Protein AF-A0A7C7UCR4-F1 (afdb_monomer_lite)

Sequence (249 aa):
MLVVMAKTQRKGLGTVIATVIFIFIMLFTVSNLYMWYFNRLDEYNQALEQMLQFEEERANERVRIVSAYPDTDGTLILNLANYGSTTAHLVHLWVNNEKYPMDIYLEPGSSLEYDTGVGLEIGEEYEIKVVSERGSIDSFHLALTIDARLNLIAPGAVYFGQEFTVLLLVTNVEDYSYPYNVEPTLTWTGVSPTLVEGPIPPSVSLLPPQSTAAFRWKLEAPSTTGTINFTGSFKVAGQESDITDPAST

pLDDT: mean 89.4, std 10.44, range [38.12, 97.5]

Secondary structure (DSSP, 8-state):
-----------SHHHHHHHHHHHHHHHHHHHHHHHHHHHHHHHHHHHHHHHHHHHHHHHH--EEEEEEEE-TTSEEEEEEEE-SSS-EEEEEEEETTEEEEEEEEE-TT-EEEEEEEEE--TT-EEEEEEEETT--EEEEEEE---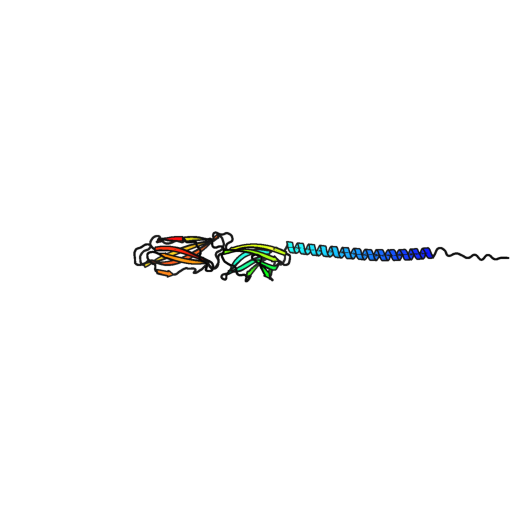-EEEEEE--S---TT-EEEEEEEEEE--SSB--EEEEEEEEEEES-PEEEEEEESS-EEE--TT-EEEEEEEEE--SS---EEEEEEEEETTEEPS--EEEE-

Structure (mmCIF, N/CA/C/O backbone):
data_AF-A0A7C7UCR4-F1
#
_entry.id   AF-A0A7C7UCR4-F1
#
loop_
_atom_site.group_PDB
_atom_site.id
_atom_site.type_symbol
_atom_site.label_atom_id
_atom_site.label_alt_id
_atom_site.label_comp_id
_atom_site.label_asym_id
_atom_site.label_entity_id
_atom_site.label_seq_id
_atom_site.pdbx_PDB_ins_code
_atom_site.Cartn_x
_atom_site.Cartn_y
_atom_site.Cartn_z
_atom_site.occupancy
_atom_site.B_iso_or_equiv
_atom_site.auth_seq_id
_atom_site.auth_comp_id
_atom_site.auth_asym_id
_atom_site.auth_atom_id
_atom_site.pdbx_PDB_model_num
ATOM 1 N N . MET A 1 1 ? 69.146 6.562 -107.260 1.00 40.97 1 MET A N 1
ATOM 2 C CA . MET A 1 1 ? 69.012 5.430 -106.319 1.00 40.97 1 MET A CA 1
ATOM 3 C C . MET A 1 1 ? 68.720 6.016 -104.946 1.00 40.97 1 MET A C 1
ATOM 5 O O . MET A 1 1 ? 69.607 6.623 -104.368 1.00 40.97 1 MET A O 1
ATOM 9 N N . LEU A 1 2 ? 67.473 5.950 -104.479 1.00 38.12 2 LEU A N 1
ATOM 10 C CA . LEU A 1 2 ? 67.081 6.437 -103.154 1.00 38.12 2 LEU A CA 1
ATOM 11 C C . LEU A 1 2 ? 66.116 5.401 -102.573 1.00 38.12 2 LEU A C 1
ATOM 13 O O . LEU A 1 2 ? 65.016 5.209 -103.083 1.00 38.12 2 LEU A O 1
ATOM 17 N N . VAL A 1 3 ? 66.607 4.646 -101.593 1.00 48.12 3 VAL A N 1
ATOM 18 C CA . VAL A 1 3 ? 65.872 3.573 -100.922 1.00 48.12 3 VAL A CA 1
ATOM 19 C C . VAL A 1 3 ? 64.897 4.216 -99.940 1.00 48.12 3 VAL A C 1
ATOM 21 O O . VAL A 1 3 ? 65.311 4.861 -98.980 1.00 48.12 3 VAL A O 1
ATOM 24 N N . VAL A 1 4 ? 63.597 4.051 -100.185 1.00 48.88 4 VAL A N 1
ATOM 25 C CA . VAL A 1 4 ? 62.543 4.415 -99.234 1.00 48.88 4 VAL A CA 1
ATOM 26 C C . VAL A 1 4 ? 62.440 3.297 -98.200 1.00 48.88 4 VAL A C 1
ATOM 28 O O . VAL A 1 4 ? 62.007 2.188 -98.500 1.00 48.88 4 VAL A O 1
ATOM 31 N N . MET A 1 5 ? 62.871 3.588 -96.975 1.00 51.75 5 MET A N 1
ATOM 32 C CA . MET A 1 5 ? 62.773 2.687 -95.830 1.00 51.75 5 MET A CA 1
ATOM 33 C C . MET A 1 5 ? 61.369 2.824 -95.216 1.00 51.75 5 MET A C 1
ATOM 35 O O . MET A 1 5 ? 61.029 3.857 -94.638 1.00 51.75 5 MET A O 1
ATOM 39 N N . ALA A 1 6 ? 60.528 1.800 -95.372 1.00 53.69 6 ALA A N 1
ATOM 40 C CA . ALA A 1 6 ? 59.190 1.764 -94.789 1.00 53.69 6 ALA A CA 1
ATOM 41 C C . ALA A 1 6 ? 59.271 1.672 -93.254 1.00 53.69 6 ALA A C 1
ATOM 43 O O . ALA A 1 6 ? 59.771 0.695 -92.698 1.00 53.69 6 ALA A O 1
ATOM 44 N N . LYS A 1 7 ? 58.770 2.697 -92.557 1.00 55.31 7 LYS A N 1
ATOM 45 C CA . LYS A 1 7 ? 58.669 2.735 -91.093 1.00 55.31 7 LYS A CA 1
ATOM 46 C C . LYS A 1 7 ? 57.305 2.181 -90.673 1.00 55.31 7 LYS A C 1
ATOM 48 O O . LYS A 1 7 ? 56.299 2.883 -90.739 1.00 55.31 7 LYS A O 1
ATOM 53 N N . THR A 1 8 ? 57.261 0.922 -90.249 1.00 56.72 8 THR A N 1
ATOM 54 C CA . THR A 1 8 ? 56.037 0.251 -89.785 1.00 56.72 8 THR A CA 1
ATOM 55 C C . THR A 1 8 ? 55.517 0.913 -88.502 1.00 56.72 8 THR A C 1
ATOM 57 O O . THR A 1 8 ? 56.154 0.849 -87.450 1.00 56.72 8 THR A O 1
ATOM 60 N N . GLN A 1 9 ? 54.365 1.584 -88.574 1.00 57.19 9 GLN A N 1
ATOM 61 C CA . GLN A 1 9 ? 53.730 2.241 -87.427 1.00 57.19 9 GLN A CA 1
ATOM 62 C C . GLN A 1 9 ? 52.952 1.233 -86.561 1.00 57.19 9 GLN A C 1
ATOM 64 O O . GLN A 1 9 ? 51.901 0.743 -86.961 1.00 57.19 9 GLN A O 1
ATOM 69 N N . ARG A 1 10 ? 53.415 0.977 -85.329 1.00 59.28 10 ARG A N 1
ATOM 70 C CA . ARG A 1 10 ? 52.636 0.293 -84.277 1.00 59.28 10 ARG A CA 1
ATOM 71 C C . ARG A 1 10 ? 51.640 1.278 -83.640 1.00 59.28 10 ARG A C 1
ATOM 73 O O . ARG A 1 10 ? 51.932 1.856 -82.601 1.00 59.28 10 ARG A O 1
ATOM 80 N N . LYS A 1 11 ? 50.481 1.507 -84.269 1.00 58.09 11 LYS A N 1
ATOM 81 C CA . LYS A 1 11 ? 49.467 2.498 -83.831 1.00 58.09 11 LYS A CA 1
ATOM 82 C C . LYS A 1 11 ? 48.198 1.924 -83.170 1.00 58.09 11 LYS A C 1
ATOM 84 O O . LYS A 1 11 ? 47.183 2.602 -83.123 1.00 58.09 11 LYS A O 1
ATOM 89 N N . GLY A 1 12 ? 48.252 0.712 -82.614 1.00 61.28 12 GLY A N 1
ATOM 90 C CA . GLY A 1 12 ? 47.104 0.097 -81.915 1.00 61.28 12 GLY A CA 1
ATOM 91 C C . GLY A 1 12 ? 47.341 -0.291 -80.451 1.00 61.28 12 GLY A C 1
ATOM 92 O O . GLY A 1 12 ? 46.385 -0.523 -79.725 1.00 61.28 12 GLY A O 1
ATOM 93 N N . LEU A 1 13 ? 48.596 -0.353 -79.987 1.00 70.00 13 LEU A N 1
ATOM 94 C CA . LEU A 1 13 ? 48.916 -0.947 -78.679 1.00 70.00 13 LEU A CA 1
ATOM 95 C C . LEU A 1 13 ? 48.522 -0.047 -77.491 1.00 70.00 13 LEU A C 1
ATOM 97 O O . LEU A 1 13 ? 48.058 -0.545 -76.473 1.00 70.00 13 LEU A O 1
ATOM 101 N N . GLY A 1 14 ? 48.678 1.275 -77.624 1.00 75.75 14 GLY A N 1
ATOM 102 C CA . GLY A 1 14 ? 48.392 2.229 -76.543 1.00 75.75 14 GLY A CA 1
ATOM 103 C C . GLY A 1 14 ? 46.907 2.311 -76.186 1.00 75.75 14 GLY A C 1
ATOM 104 O O . GLY A 1 14 ? 46.562 2.350 -75.010 1.00 75.75 14 GLY A O 1
ATOM 105 N N . THR A 1 15 ? 46.026 2.254 -77.189 1.00 84.94 15 THR A N 1
ATOM 106 C CA . THR A 1 15 ? 44.573 2.225 -76.980 1.00 84.94 15 THR A CA 1
ATOM 107 C C . THR A 1 15 ? 44.149 0.943 -76.272 1.00 84.94 15 THR A C 1
ATOM 109 O O . THR A 1 15 ? 43.387 1.007 -75.316 1.00 84.94 15 THR A O 1
ATOM 112 N N . VAL A 1 16 ? 44.704 -0.206 -76.676 1.00 85.12 16 VAL A N 1
ATOM 113 C CA . VAL A 1 16 ? 44.411 -1.498 -76.038 1.00 85.12 16 VAL A CA 1
ATOM 114 C C . VAL A 1 16 ? 44.851 -1.490 -74.570 1.00 85.12 16 VAL A C 1
ATOM 116 O O . VAL A 1 16 ? 44.063 -1.832 -73.692 1.00 85.12 16 VAL A O 1
ATOM 119 N N . ILE A 1 17 ? 46.063 -1.014 -74.273 1.00 87.12 17 ILE A N 1
ATOM 120 C CA . ILE A 1 17 ? 46.568 -0.920 -72.893 1.00 87.12 17 ILE A CA 1
ATOM 121 C C . ILE A 1 17 ? 45.698 0.024 -72.047 1.00 87.12 17 ILE A C 1
ATOM 123 O O . ILE A 1 17 ? 45.319 -0.333 -70.933 1.00 87.12 17 ILE A O 1
ATOM 127 N N . ALA A 1 18 ? 45.322 1.190 -72.580 1.00 86.75 18 ALA A N 1
ATOM 128 C CA . ALA A 1 18 ? 44.462 2.139 -71.877 1.00 86.75 18 ALA A CA 1
ATOM 129 C C . ALA A 1 18 ? 43.069 1.559 -71.582 1.00 86.75 18 ALA A C 1
ATOM 131 O O . ALA A 1 18 ? 42.568 1.725 -70.473 1.00 86.75 18 ALA A O 1
ATOM 132 N N . THR A 1 19 ? 42.466 0.828 -72.528 1.00 92.31 19 THR A N 1
ATOM 133 C CA . THR A 1 19 ? 41.166 0.173 -72.302 1.00 92.31 19 THR A CA 1
ATOM 134 C C . THR A 1 19 ? 41.238 -0.911 -71.234 1.00 92.31 19 THR A C 1
ATOM 136 O O . THR A 1 19 ? 40.352 -0.989 -70.391 1.00 92.31 19 THR A O 1
ATOM 139 N N . VAL A 1 20 ? 42.314 -1.703 -71.212 1.00 91.75 20 VAL A N 1
ATOM 140 C CA . VAL A 1 20 ? 42.505 -2.748 -70.199 1.00 91.75 20 VAL A CA 1
ATOM 141 C C . VAL A 1 20 ? 42.663 -2.121 -68.814 1.00 91.75 20 VAL A C 1
ATOM 143 O O . VAL A 1 20 ? 41.980 -2.529 -67.880 1.00 91.75 20 VAL A O 1
ATOM 146 N N . ILE A 1 21 ? 43.494 -1.083 -68.684 1.00 92.56 21 ILE A N 1
ATOM 147 C CA . ILE A 1 21 ? 43.677 -0.359 -67.416 1.00 92.56 21 ILE A CA 1
ATOM 148 C C . ILE A 1 21 ? 42.364 0.283 -66.956 1.00 92.56 21 ILE A C 1
ATOM 150 O O . ILE A 1 21 ? 42.015 0.188 -65.782 1.00 92.56 21 ILE A O 1
ATOM 154 N N . PHE A 1 22 ? 41.612 0.896 -67.871 1.00 94.06 22 PHE A N 1
ATOM 155 C CA . PHE A 1 22 ? 40.318 1.495 -67.557 1.00 94.06 22 PHE A CA 1
ATOM 156 C C . PHE A 1 22 ? 39.320 0.459 -67.029 1.00 94.06 22 PHE A C 1
ATOM 158 O O . PHE A 1 22 ? 38.671 0.704 -66.016 1.00 94.06 22 PHE A O 1
ATOM 165 N N . ILE A 1 23 ? 39.248 -0.719 -67.657 1.00 94.75 23 ILE A N 1
ATOM 166 C CA . ILE A 1 23 ? 38.407 -1.825 -67.184 1.00 94.75 23 ILE A CA 1
ATOM 167 C C . ILE A 1 23 ? 38.829 -2.256 -65.775 1.00 94.75 23 ILE A C 1
ATOM 169 O O . ILE A 1 23 ? 37.969 -2.431 -64.918 1.00 94.75 23 ILE A O 1
ATOM 173 N N . PHE A 1 24 ? 40.130 -2.369 -65.494 1.00 95.69 24 PHE A N 1
ATOM 174 C CA . PHE A 1 24 ? 40.604 -2.714 -64.150 1.00 95.69 24 PHE A CA 1
ATOM 175 C C . PHE A 1 24 ? 40.235 -1.663 -63.100 1.00 95.69 24 PHE A C 1
ATOM 177 O O . PHE A 1 24 ? 39.763 -2.023 -62.023 1.00 95.69 24 PHE A O 1
ATOM 184 N N . ILE A 1 25 ? 40.400 -0.374 -63.407 1.00 95.19 25 ILE A N 1
ATOM 185 C CA . ILE A 1 25 ? 40.013 0.717 -62.500 1.00 95.19 25 ILE A CA 1
ATOM 186 C C . ILE A 1 25 ? 38.497 0.711 -62.276 1.00 95.19 25 ILE A C 1
ATOM 188 O O . ILE A 1 25 ? 38.035 0.861 -61.145 1.00 95.19 25 ILE A O 1
ATOM 192 N N . MET A 1 26 ? 37.715 0.497 -63.335 1.00 94.25 26 MET A N 1
ATOM 193 C CA . MET A 1 26 ? 36.261 0.401 -63.247 1.00 94.25 26 MET A CA 1
ATOM 194 C C . MET A 1 26 ? 35.838 -0.779 -62.366 1.00 94.25 26 MET A C 1
ATOM 196 O O . MET A 1 26 ? 35.038 -0.605 -61.455 1.00 94.25 26 MET A O 1
ATOM 200 N N . LEU A 1 27 ? 36.409 -1.966 -62.573 1.00 95.31 27 LEU A N 1
ATOM 201 C CA . LEU A 1 27 ? 36.106 -3.138 -61.751 1.00 95.31 27 LEU A CA 1
ATOM 202 C C . LEU A 1 27 ? 36.507 -2.925 -60.290 1.00 95.31 27 LEU A C 1
ATOM 204 O O . LEU A 1 27 ? 35.741 -3.261 -59.392 1.00 95.31 27 LEU A O 1
ATOM 208 N N . PHE A 1 28 ? 37.670 -2.319 -60.043 1.00 96.19 28 PHE A N 1
ATOM 209 C CA . PHE A 1 28 ? 38.124 -2.017 -58.690 1.00 96.19 28 PHE A CA 1
ATOM 210 C C . PHE A 1 28 ? 37.189 -1.027 -57.986 1.00 96.19 28 PHE A C 1
ATOM 212 O O . PHE A 1 28 ? 36.773 -1.267 -56.855 1.00 96.19 28 PHE A O 1
ATOM 219 N N . THR A 1 29 ? 36.812 0.066 -58.651 1.00 95.00 29 THR A N 1
ATOM 220 C CA . THR A 1 29 ? 35.906 1.078 -58.081 1.00 95.00 29 THR A CA 1
ATOM 221 C C . THR A 1 29 ? 34.502 0.527 -57.842 1.00 95.00 29 THR A C 1
ATOM 223 O O . THR A 1 29 ? 33.957 0.732 -56.761 1.00 95.00 29 THR A O 1
ATOM 226 N N . VAL A 1 30 ? 33.948 -0.240 -58.787 1.00 95.50 30 VAL A N 1
ATOM 227 C CA . VAL A 1 30 ? 32.646 -0.906 -58.628 1.00 95.50 30 VAL A CA 1
ATOM 228 C C . VAL A 1 30 ? 32.689 -1.928 -57.495 1.00 95.50 30 VAL A C 1
ATOM 230 O O . VAL A 1 30 ? 31.783 -1.942 -56.671 1.00 95.50 30 VAL A O 1
ATOM 233 N N . SER A 1 31 ? 33.747 -2.737 -57.398 1.00 94.25 31 SER A N 1
ATOM 234 C CA . SER A 1 31 ? 33.895 -3.712 -56.313 1.00 94.25 31 SER A CA 1
ATOM 235 C C . SER A 1 31 ? 33.961 -3.036 -54.943 1.00 94.25 31 SER A C 1
ATOM 237 O O . SER A 1 31 ? 33.319 -3.506 -54.010 1.00 94.25 31 SER A O 1
ATOM 239 N N . ASN A 1 32 ? 34.700 -1.930 -54.810 1.00 93.62 32 ASN A N 1
ATOM 240 C CA . ASN A 1 32 ? 34.771 -1.180 -53.552 1.00 93.62 32 ASN A CA 1
ATOM 241 C C . ASN A 1 32 ? 33.428 -0.520 -53.202 1.00 93.62 32 ASN A C 1
ATOM 243 O O . ASN A 1 32 ? 33.000 -0.580 -52.052 1.00 93.62 32 ASN A O 1
ATOM 247 N N . LEU A 1 33 ? 32.741 0.068 -54.188 1.00 95.19 33 LEU A N 1
ATOM 248 C CA . LEU A 1 33 ? 31.416 0.660 -53.993 1.00 95.19 33 LEU A CA 1
ATOM 249 C C . LEU A 1 33 ? 30.381 -0.393 -53.578 1.00 95.19 33 LEU A C 1
ATOM 251 O O . LEU A 1 33 ? 29.558 -0.138 -52.702 1.00 95.19 33 LEU A O 1
ATOM 255 N N . TYR A 1 34 ? 30.445 -1.580 -54.182 1.00 95.69 34 TYR A N 1
ATOM 256 C CA . TYR A 1 34 ? 29.581 -2.704 -53.845 1.00 95.69 34 TYR A CA 1
ATOM 257 C C . TYR A 1 34 ? 29.826 -3.168 -52.408 1.00 95.69 34 TYR A C 1
ATOM 259 O O . TYR A 1 34 ? 28.883 -3.250 -51.635 1.00 95.69 34 TYR A O 1
ATOM 267 N N . MET A 1 35 ? 31.086 -3.366 -52.007 1.00 93.94 35 MET A N 1
ATOM 268 C CA . MET A 1 35 ? 31.421 -3.718 -50.621 1.00 93.94 35 MET A CA 1
ATOM 269 C C . MET A 1 35 ? 30.897 -2.682 -49.617 1.00 93.94 35 MET A C 1
ATOM 271 O O . MET A 1 35 ? 30.321 -3.055 -48.601 1.00 93.94 35 MET A O 1
ATOM 275 N N . TRP A 1 36 ? 31.033 -1.384 -49.910 1.00 94.31 36 TRP A N 1
ATOM 276 C CA . TRP A 1 36 ? 30.477 -0.329 -49.056 1.00 94.31 36 TRP A CA 1
ATOM 277 C C . TRP A 1 36 ? 28.948 -0.411 -48.941 1.00 94.31 36 TRP A C 1
ATOM 279 O O . TRP A 1 36 ? 28.408 -0.320 -47.840 1.00 94.31 36 TRP A O 1
ATOM 289 N N . TYR A 1 37 ? 28.255 -0.618 -50.064 1.00 95.38 37 TYR A N 1
ATOM 290 C CA . TYR A 1 37 ? 26.800 -0.759 -50.086 1.00 95.38 37 TYR A CA 1
ATOM 291 C C . TYR A 1 37 ? 26.324 -1.971 -49.273 1.00 95.38 37 TYR A C 1
ATOM 293 O O . TYR A 1 37 ? 25.394 -1.840 -48.481 1.00 95.38 37 TYR A O 1
ATOM 301 N N . PHE A 1 38 ? 26.985 -3.124 -49.422 1.00 95.31 38 PHE A N 1
ATOM 302 C CA . PHE A 1 38 ? 26.649 -4.341 -48.678 1.00 95.31 38 PHE A CA 1
ATOM 303 C C . PHE A 1 38 ? 26.881 -4.185 -47.183 1.00 95.31 38 PHE A C 1
ATOM 305 O O . PHE A 1 38 ? 25.969 -4.453 -46.412 1.00 95.31 38 PHE A O 1
ATOM 312 N N . ASN A 1 39 ? 28.033 -3.648 -46.779 1.00 94.62 39 ASN A N 1
ATOM 313 C CA . ASN A 1 39 ? 28.301 -3.386 -45.367 1.00 94.62 39 ASN A CA 1
ATOM 314 C C . ASN A 1 39 ? 27.221 -2.479 -44.753 1.00 94.62 39 ASN A C 1
ATOM 316 O O . ASN A 1 39 ? 26.775 -2.714 -43.634 1.00 94.62 39 ASN A O 1
ATOM 320 N N . ARG A 1 40 ? 26.749 -1.468 -45.499 1.00 93.94 40 ARG A N 1
ATOM 321 C CA . ARG A 1 40 ? 25.695 -0.571 -45.014 1.00 93.94 40 ARG A CA 1
ATOM 322 C C . ARG A 1 40 ? 24.325 -1.246 -44.918 1.00 93.94 40 ARG A C 1
ATOM 324 O O . ARG A 1 40 ? 23.539 -0.905 -44.036 1.00 93.94 40 ARG A O 1
ATOM 331 N N . LEU A 1 41 ? 24.035 -2.170 -45.829 1.00 95.88 41 LEU A N 1
ATOM 332 C CA . LEU A 1 41 ? 22.810 -2.963 -45.821 1.00 95.88 41 LEU A CA 1
ATOM 333 C C . LEU A 1 41 ? 22.810 -3.975 -44.665 1.00 95.88 41 LEU A C 1
ATOM 335 O O . LEU A 1 41 ? 21.798 -4.113 -43.983 1.00 95.88 41 LEU A O 1
ATOM 339 N N . ASP A 1 42 ? 23.951 -4.607 -44.394 1.00 96.62 42 ASP A N 1
ATOM 340 C CA . ASP A 1 42 ? 24.122 -5.527 -43.268 1.00 96.62 42 ASP A CA 1
ATOM 341 C C . ASP A 1 42 ? 23.958 -4.806 -41.922 1.00 96.62 42 ASP A C 1
ATOM 343 O O . ASP A 1 42 ? 23.208 -5.275 -41.068 1.00 96.62 42 ASP A O 1
ATOM 347 N N . GLU A 1 43 ? 24.575 -3.630 -41.749 1.00 95.69 43 GLU A N 1
ATOM 348 C CA . GLU A 1 43 ? 24.386 -2.785 -40.557 1.00 95.69 43 GLU A CA 1
ATOM 349 C C . GLU A 1 43 ? 22.909 -2.429 -40.327 1.00 95.69 43 GLU A C 1
ATOM 351 O O . GLU A 1 43 ? 22.422 -2.469 -39.197 1.00 95.69 43 GLU A O 1
ATOM 356 N N . TYR A 1 44 ? 22.186 -2.082 -41.396 1.00 95.19 44 TYR A N 1
ATOM 357 C CA . TYR A 1 44 ? 20.764 -1.752 -41.316 1.00 95.19 44 TYR A CA 1
ATOM 358 C C . TYR A 1 44 ? 19.922 -2.957 -40.881 1.00 95.19 44 TYR A C 1
ATOM 360 O O . TYR A 1 44 ? 19.084 -2.823 -39.990 1.00 95.19 44 TYR A O 1
ATOM 368 N N . ASN A 1 45 ? 20.162 -4.129 -41.473 1.00 95.69 45 ASN A N 1
ATOM 369 C CA . ASN A 1 45 ? 19.429 -5.347 -41.130 1.00 95.69 45 ASN A CA 1
ATOM 370 C C . ASN A 1 45 ? 19.693 -5.772 -39.680 1.00 95.69 45 ASN A C 1
ATOM 372 O O . ASN A 1 45 ? 18.749 -6.088 -38.964 1.00 95.69 45 ASN A O 1
ATOM 376 N N . GLN A 1 46 ? 20.945 -5.698 -39.216 1.00 96.38 46 GLN A N 1
ATOM 377 C CA . GLN A 1 46 ? 21.293 -6.002 -37.824 1.00 96.38 46 GLN A CA 1
ATOM 378 C C . GLN A 1 46 ? 20.602 -5.054 -36.838 1.00 96.38 46 GLN A C 1
ATOM 380 O O . GLN A 1 46 ? 20.061 -5.500 -35.828 1.00 96.38 46 GLN A O 1
ATOM 385 N N . ALA A 1 47 ? 20.586 -3.749 -37.129 1.00 95.69 47 ALA A N 1
ATOM 386 C CA . ALA A 1 47 ? 19.887 -2.777 -36.292 1.00 95.69 47 ALA A CA 1
ATOM 387 C C . ALA A 1 47 ? 18.372 -3.035 -36.265 1.00 95.69 47 ALA A C 1
ATOM 389 O O . ALA A 1 47 ? 17.756 -2.947 -35.205 1.00 95.69 47 ALA A O 1
ATOM 390 N N . LEU A 1 48 ? 17.778 -3.389 -37.409 1.00 96.69 48 LEU A N 1
ATOM 391 C CA . LEU A 1 48 ? 16.360 -3.731 -37.502 1.00 96.69 48 LEU A CA 1
ATOM 392 C C . LEU A 1 48 ? 16.022 -4.977 -36.672 1.00 96.69 48 LEU A C 1
ATOM 394 O O . LEU A 1 48 ? 15.057 -4.953 -35.916 1.00 96.69 48 LEU A O 1
ATOM 398 N N . GLU A 1 49 ? 16.820 -6.040 -36.767 1.00 96.38 49 GLU A N 1
ATOM 399 C CA . GLU A 1 49 ? 16.627 -7.262 -35.977 1.00 96.38 49 GLU A CA 1
ATOM 400 C C . GLU A 1 49 ? 16.722 -6.993 -34.469 1.00 96.38 49 GLU A C 1
ATOM 402 O O . GLU A 1 49 ? 15.875 -7.463 -33.711 1.00 96.38 49 GLU A O 1
ATOM 407 N N . GLN A 1 50 ? 17.695 -6.186 -34.033 1.00 94.56 50 GLN A N 1
ATOM 408 C CA . GLN A 1 50 ? 17.832 -5.793 -32.625 1.00 94.56 50 GLN A CA 1
ATOM 409 C C . GLN A 1 50 ? 16.637 -4.972 -32.132 1.00 94.56 50 GLN A C 1
ATOM 411 O O . GLN A 1 50 ? 16.152 -5.197 -31.025 1.00 94.56 50 GLN A O 1
ATOM 416 N N . MET A 1 51 ? 16.143 -4.037 -32.949 1.00 91.25 51 MET A N 1
ATOM 417 C CA . MET A 1 51 ? 14.947 -3.259 -32.616 1.00 91.25 51 MET A CA 1
ATOM 418 C C . MET A 1 51 ? 13.717 -4.159 -32.486 1.00 91.25 51 MET A C 1
ATOM 420 O O . MET A 1 51 ? 12.966 -4.010 -31.528 1.00 91.25 51 MET A O 1
ATOM 424 N N . LEU A 1 52 ? 13.541 -5.119 -33.399 1.00 95.00 52 LEU A N 1
ATOM 425 C CA . LEU A 1 52 ? 12.427 -6.067 -33.349 1.00 95.00 52 LEU A CA 1
ATOM 426 C C . LEU A 1 52 ? 12.487 -6.960 -32.105 1.00 95.00 52 LEU A C 1
ATOM 428 O O . LEU A 1 52 ? 11.471 -7.126 -31.438 1.00 95.00 52 LEU A O 1
ATOM 432 N N . GLN A 1 53 ? 13.668 -7.482 -31.758 1.00 92.00 53 GLN A N 1
ATOM 433 C CA . GLN A 1 53 ? 13.856 -8.265 -30.532 1.00 92.00 53 GLN A CA 1
ATOM 434 C C . GLN A 1 53 ? 13.552 -7.435 -29.282 1.00 92.00 53 GLN A C 1
ATOM 436 O O . GLN A 1 53 ? 12.826 -7.889 -28.403 1.00 92.00 53 GLN A O 1
ATOM 441 N N . PHE A 1 54 ? 14.050 -6.199 -29.214 1.00 90.88 54 PHE A N 1
ATOM 442 C CA . PHE A 1 54 ? 13.777 -5.310 -28.088 1.00 90.88 54 PHE A CA 1
ATOM 443 C C . PHE A 1 54 ? 12.285 -4.972 -27.961 1.00 90.88 54 PHE A C 1
ATOM 445 O O . PHE A 1 54 ? 11.742 -4.971 -26.858 1.00 90.88 54 PHE A O 1
ATOM 452 N N . GLU A 1 55 ? 11.604 -4.691 -29.075 1.00 91.12 55 GLU A N 1
ATOM 453 C CA . GLU A 1 55 ? 10.162 -4.429 -29.073 1.00 91.12 55 GLU A CA 1
ATOM 454 C C . GLU A 1 55 ? 9.354 -5.659 -28.649 1.00 91.12 55 GLU A C 1
ATOM 456 O O . GLU A 1 55 ? 8.397 -5.517 -27.886 1.00 91.12 55 GLU A O 1
ATOM 461 N N . GLU A 1 56 ? 9.753 -6.853 -29.090 1.00 91.25 56 GLU A N 1
ATOM 462 C CA . GLU A 1 56 ? 9.151 -8.116 -28.665 1.00 91.25 56 GLU A CA 1
ATOM 463 C C . GLU A 1 56 ? 9.345 -8.344 -27.162 1.00 91.25 56 GLU A C 1
ATOM 465 O O . GLU A 1 56 ? 8.380 -8.616 -26.447 1.00 91.25 56 GLU A O 1
ATOM 470 N N . GLU A 1 57 ? 10.565 -8.171 -26.653 1.00 91.44 57 GLU A N 1
ATOM 471 C CA . GLU A 1 57 ? 10.848 -8.278 -25.222 1.00 91.44 57 GLU A CA 1
ATOM 472 C C . GLU A 1 57 ? 10.057 -7.259 -24.403 1.00 91.44 57 GLU A C 1
ATOM 474 O O . GLU A 1 57 ? 9.477 -7.625 -23.382 1.00 91.44 57 GLU A O 1
ATOM 479 N N . ARG A 1 58 ? 9.976 -6.002 -24.858 1.00 90.31 58 ARG A N 1
ATOM 480 C CA . ARG A 1 58 ? 9.195 -4.956 -24.188 1.00 90.31 58 ARG A CA 1
ATOM 481 C C . ARG A 1 58 ? 7.702 -5.273 -24.192 1.00 90.31 58 ARG A C 1
ATOM 483 O O . ARG A 1 58 ? 7.030 -5.028 -23.200 1.00 90.31 58 ARG A O 1
ATOM 490 N N . ALA A 1 59 ? 7.166 -5.806 -25.289 1.00 88.38 59 ALA A N 1
ATOM 491 C CA . ALA A 1 59 ? 5.762 -6.214 -25.363 1.00 88.38 59 ALA A CA 1
ATOM 492 C C . ALA A 1 59 ? 5.457 -7.431 -24.468 1.00 88.38 59 ALA A C 1
ATOM 494 O O . ALA A 1 59 ? 4.340 -7.568 -23.961 1.00 88.38 59 ALA A O 1
ATOM 495 N N . ASN A 1 60 ? 6.452 -8.296 -24.266 1.00 92.00 60 ASN A N 1
ATOM 496 C CA . ASN A 1 60 ? 6.372 -9.486 -23.424 1.00 92.00 60 ASN A CA 1
ATOM 497 C C . ASN A 1 60 ? 6.708 -9.223 -21.948 1.00 92.00 60 ASN A C 1
ATOM 499 O O . ASN A 1 60 ? 6.475 -10.099 -21.114 1.00 92.00 60 ASN A O 1
ATOM 503 N N . GLU A 1 61 ? 7.215 -8.041 -21.604 1.00 93.19 61 GLU A N 1
ATOM 504 C CA . GLU A 1 61 ? 7.388 -7.566 -20.234 1.00 93.19 61 GLU A CA 1
ATOM 505 C C . GLU A 1 61 ? 6.084 -6.910 -19.762 1.00 93.19 61 GLU A C 1
ATOM 507 O O . GLU A 1 61 ? 5.698 -5.837 -20.219 1.00 93.19 61 GLU A O 1
ATOM 512 N N . ARG A 1 62 ? 5.361 -7.570 -18.852 1.00 92.50 62 ARG A N 1
ATOM 513 C CA . ARG A 1 62 ? 4.070 -7.075 -18.351 1.00 92.50 62 ARG A CA 1
ATOM 514 C C . ARG A 1 62 ? 4.071 -7.057 -16.835 1.00 92.50 62 ARG A C 1
ATOM 516 O O . ARG A 1 62 ? 3.509 -7.945 -16.197 1.00 92.50 62 ARG A O 1
ATOM 523 N N . VAL A 1 63 ? 4.702 -6.038 -16.266 1.00 94.44 63 VAL A N 1
ATOM 524 C CA . VAL A 1 63 ? 4.692 -5.812 -14.818 1.00 94.44 63 VAL A CA 1
ATOM 525 C C . VAL A 1 63 ? 3.469 -5.007 -14.419 1.00 94.44 63 VAL A C 1
ATOM 527 O O . VAL A 1 63 ? 3.076 -4.081 -15.124 1.00 94.44 63 VAL A O 1
ATOM 530 N N . ARG A 1 64 ? 2.877 -5.368 -13.282 1.00 95.06 64 ARG A N 1
ATOM 531 C CA . ARG A 1 64 ? 1.757 -4.653 -12.689 1.00 95.06 64 ARG A CA 1
ATOM 532 C C . ARG A 1 64 ? 1.907 -4.532 -11.177 1.00 95.06 64 ARG A C 1
ATOM 534 O O . ARG A 1 64 ? 2.358 -5.470 -10.521 1.00 95.06 64 ARG A O 1
ATOM 541 N N . ILE A 1 65 ? 1.467 -3.404 -10.640 1.00 95.75 65 ILE A N 1
ATOM 542 C CA . ILE A 1 65 ? 1.236 -3.185 -9.218 1.00 95.75 65 ILE A CA 1
ATOM 543 C C . ILE A 1 65 ? -0.120 -3.819 -8.882 1.00 95.75 65 ILE A C 1
ATOM 545 O O . ILE A 1 65 ? -1.173 -3.370 -9.335 1.00 95.75 65 ILE A O 1
ATOM 549 N N . VAL A 1 66 ? -0.092 -4.920 -8.135 1.00 93.44 66 VAL A N 1
ATOM 550 C CA . VAL A 1 66 ? -1.289 -5.655 -7.699 1.00 93.44 66 VAL A CA 1
ATOM 551 C C . VAL A 1 66 ? -1.988 -4.899 -6.575 1.00 93.44 66 VAL A C 1
ATOM 553 O O . VAL A 1 66 ? -3.209 -4.752 -6.591 1.00 93.44 66 VAL A O 1
ATOM 556 N N . SER A 1 67 ? -1.210 -4.409 -5.616 1.00 90.56 67 SER A N 1
ATOM 557 C CA . SER A 1 67 ? -1.675 -3.548 -4.535 1.00 90.56 67 SER A CA 1
ATOM 558 C C . SER A 1 67 ? -0.526 -2.697 -4.003 1.00 90.56 67 SER A C 1
ATOM 560 O O . SER A 1 67 ? 0.646 -3.056 -4.134 1.00 90.56 67 SER A O 1
ATOM 562 N N . ALA A 1 68 ? -0.883 -1.568 -3.402 1.00 92.25 68 ALA A N 1
ATOM 563 C CA . ALA A 1 68 ? 0.018 -0.705 -2.660 1.00 92.25 68 ALA A CA 1
ATOM 564 C C . ALA A 1 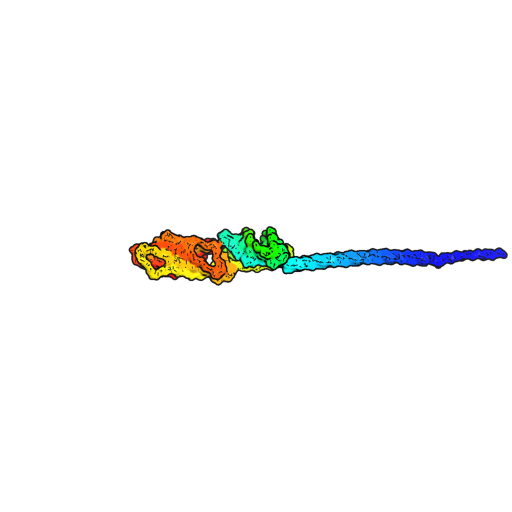68 ? -0.674 -0.302 -1.357 1.00 92.25 68 ALA A C 1
ATOM 566 O O . ALA A 1 68 ? -1.861 0.027 -1.380 1.00 92.25 68 ALA A O 1
ATOM 567 N N . TYR A 1 69 ? 0.042 -0.355 -0.239 1.00 90.81 69 TYR A N 1
ATOM 568 C CA . TYR A 1 69 ? -0.480 0.049 1.064 1.00 90.81 69 TYR A CA 1
ATOM 569 C C . TYR A 1 69 ? 0.651 0.507 1.993 1.00 90.81 69 TYR A C 1
ATOM 571 O O . TYR A 1 69 ? 1.795 0.094 1.807 1.00 90.81 69 TYR A O 1
ATOM 579 N N . PRO A 1 70 ? 0.353 1.354 2.987 1.00 91.62 70 PRO A N 1
ATOM 580 C CA . PRO A 1 70 ? 1.288 1.678 4.060 1.00 91.62 70 PRO A CA 1
ATOM 581 C C . PRO A 1 70 ? 1.437 0.514 5.052 1.00 91.62 70 PRO A C 1
ATOM 583 O O . PRO A 1 70 ? 0.459 -0.158 5.384 1.00 91.62 70 PRO A O 1
ATOM 586 N N . ASP A 1 71 ? 2.649 0.306 5.559 1.00 89.19 71 ASP A N 1
ATOM 587 C CA . ASP A 1 71 ? 2.917 -0.543 6.724 1.00 89.19 71 ASP A CA 1
ATOM 588 C C . ASP A 1 71 ? 2.572 0.180 8.044 1.00 89.19 71 ASP A C 1
ATOM 590 O O . ASP A 1 71 ? 2.174 1.347 8.047 1.00 89.19 71 ASP A O 1
ATOM 594 N N . THR A 1 72 ? 2.751 -0.478 9.194 1.00 81.19 72 THR A N 1
ATOM 595 C CA . THR A 1 72 ? 2.506 0.102 10.527 1.00 81.19 72 THR A CA 1
ATOM 596 C C . THR A 1 72 ? 3.275 1.392 10.784 1.00 81.19 72 THR A C 1
ATOM 598 O O . THR A 1 72 ? 2.783 2.256 11.508 1.00 81.19 72 THR A O 1
ATOM 601 N N . ASP A 1 73 ? 4.446 1.534 10.165 1.00 83.50 73 ASP A N 1
ATOM 602 C CA . ASP A 1 73 ? 5.305 2.714 10.287 1.00 83.50 73 ASP A CA 1
ATOM 603 C C . ASP A 1 73 ? 4.976 3.803 9.243 1.00 83.50 73 ASP A C 1
ATOM 605 O O . ASP A 1 73 ? 5.620 4.849 9.211 1.00 83.50 73 ASP A O 1
ATOM 609 N N . GLY A 1 74 ? 3.963 3.582 8.395 1.00 84.88 74 GLY A N 1
ATOM 610 C CA . GLY A 1 74 ? 3.582 4.481 7.302 1.00 84.88 74 GLY A CA 1
ATOM 611 C C . GLY A 1 74 ? 4.440 4.335 6.045 1.00 84.88 74 GLY A C 1
ATOM 612 O O . GLY A 1 74 ? 4.279 5.105 5.102 1.00 84.88 74 GLY A O 1
ATOM 613 N N . THR A 1 75 ? 5.347 3.360 6.002 1.00 91.94 75 THR A N 1
ATOM 614 C CA . THR A 1 75 ? 6.196 3.109 4.834 1.00 91.94 75 THR A CA 1
ATOM 615 C C . THR A 1 75 ? 5.411 2.405 3.729 1.00 91.94 75 THR A C 1
ATOM 617 O O . THR A 1 75 ? 4.675 1.457 3.989 1.00 91.94 75 THR A O 1
ATOM 620 N N . LEU A 1 76 ? 5.566 2.847 2.483 1.00 93.44 76 LEU A N 1
ATOM 621 C CA . LEU A 1 76 ? 4.899 2.269 1.322 1.00 93.44 76 LEU A CA 1
ATOM 622 C C . LEU A 1 76 ? 5.419 0.856 1.011 1.00 93.44 76 LEU A C 1
ATOM 624 O O . LEU A 1 76 ? 6.588 0.672 0.662 1.00 93.44 76 LEU A O 1
ATOM 628 N N . ILE A 1 77 ? 4.505 -0.111 1.025 1.00 94.06 77 ILE A N 1
ATOM 629 C CA . ILE A 1 77 ? 4.704 -1.485 0.563 1.00 94.06 77 ILE A CA 1
ATOM 630 C C . ILE A 1 77 ? 4.037 -1.666 -0.799 1.00 94.06 77 ILE A C 1
ATOM 632 O O . ILE A 1 77 ? 2.885 -1.272 -1.009 1.00 94.06 77 ILE A O 1
ATOM 636 N N . LEU A 1 78 ? 4.756 -2.292 -1.731 1.00 95.31 78 LEU A N 1
ATOM 637 C CA . LEU A 1 78 ? 4.271 -2.601 -3.073 1.00 95.31 78 LEU A CA 1
ATOM 638 C C . LEU A 1 78 ? 4.209 -4.103 -3.300 1.00 95.31 78 LEU A C 1
ATOM 640 O O . LEU A 1 78 ? 5.206 -4.801 -3.143 1.00 95.31 78 LEU A O 1
ATOM 644 N N . ASN A 1 79 ? 3.066 -4.582 -3.780 1.00 95.31 79 ASN A N 1
ATOM 645 C CA . ASN A 1 79 ? 2.937 -5.925 -4.323 1.00 95.31 79 ASN A CA 1
ATOM 646 C C . ASN A 1 79 ? 3.017 -5.865 -5.842 1.00 95.31 79 ASN A C 1
ATOM 648 O O . ASN A 1 79 ? 2.107 -5.376 -6.514 1.00 95.31 79 ASN A O 1
ATOM 652 N N . LEU A 1 80 ? 4.117 -6.369 -6.386 1.00 96.31 80 LEU A N 1
ATOM 653 C CA . LEU A 1 80 ? 4.429 -6.343 -7.809 1.00 96.31 80 LEU A CA 1
ATOM 654 C C . LEU A 1 80 ? 4.260 -7.743 -8.387 1.00 96.31 80 LEU A C 1
ATOM 656 O O . LEU A 1 80 ? 4.648 -8.722 -7.757 1.00 96.31 80 LEU A O 1
ATOM 660 N N . ALA A 1 81 ? 3.714 -7.852 -9.594 1.00 96.44 81 ALA A N 1
ATOM 661 C CA . ALA A 1 81 ? 3.598 -9.121 -10.305 1.00 96.44 81 ALA A CA 1
ATOM 662 C C . ALA A 1 81 ? 3.995 -8.973 -11.773 1.00 96.44 81 ALA A C 1
ATOM 664 O O . ALA A 1 81 ? 3.626 -7.999 -12.433 1.00 96.44 81 ALA A O 1
ATOM 665 N N . ASN A 1 82 ? 4.725 -9.959 -12.293 1.00 95.56 82 ASN A N 1
ATOM 666 C CA . ASN A 1 82 ? 5.062 -10.034 -13.708 1.00 95.56 82 ASN A CA 1
ATOM 667 C C . ASN A 1 82 ? 4.137 -11.037 -14.405 1.00 95.56 82 ASN A C 1
ATOM 669 O O . ASN A 1 82 ? 4.285 -12.248 -14.269 1.00 95.56 82 ASN A O 1
ATOM 673 N N . TYR A 1 83 ? 3.191 -10.524 -15.182 1.00 94.31 83 TYR A N 1
ATOM 674 C CA . TYR A 1 83 ? 2.290 -11.309 -16.030 1.00 94.31 83 TYR A CA 1
ATOM 675 C C . TYR A 1 83 ? 2.854 -11.548 -17.438 1.00 94.31 83 TYR A C 1
ATOM 677 O O . TYR A 1 83 ? 2.161 -12.081 -18.308 1.00 94.31 83 TYR A O 1
ATOM 685 N N . GLY A 1 84 ? 4.077 -11.089 -17.686 1.00 92.62 84 GLY A N 1
ATOM 686 C CA . GLY A 1 84 ? 4.801 -11.270 -18.930 1.00 92.62 84 GLY A CA 1
ATOM 687 C C . GLY A 1 84 ? 5.437 -12.651 -19.047 1.00 92.62 84 GLY A C 1
ATOM 688 O O . GLY A 1 84 ? 5.437 -13.443 -18.106 1.00 92.62 84 GLY A O 1
ATOM 689 N N . SER A 1 85 ? 6.007 -12.929 -20.217 1.00 93.25 85 SER A N 1
ATOM 690 C CA . SER A 1 85 ? 6.808 -14.136 -20.469 1.00 93.25 85 SER A CA 1
ATOM 691 C C . SER A 1 85 ? 8.314 -13.894 -20.350 1.00 93.25 85 SER A C 1
ATOM 693 O O . SER A 1 85 ? 9.089 -14.840 -20.461 1.00 93.25 85 SER A O 1
ATOM 695 N N . THR A 1 86 ? 8.726 -12.646 -20.117 1.00 93.88 86 THR A N 1
ATOM 696 C CA . THR A 1 86 ? 10.128 -12.229 -19.978 1.00 93.88 86 THR A CA 1
ATOM 697 C C . THR A 1 86 ? 10.370 -11.664 -18.583 1.00 93.88 86 THR A C 1
ATOM 699 O O . THR A 1 86 ? 9.503 -10.985 -18.032 1.00 93.88 86 THR A O 1
ATOM 702 N N . THR A 1 87 ? 11.539 -11.939 -17.998 1.00 94.88 87 THR A N 1
ATOM 703 C CA . THR A 1 87 ? 11.953 -11.359 -16.711 1.00 94.88 87 THR A CA 1
ATOM 704 C C . THR A 1 87 ? 12.010 -9.841 -16.807 1.00 94.88 87 THR A C 1
ATOM 706 O O . THR A 1 87 ? 12.667 -9.295 -17.697 1.00 94.88 87 THR A O 1
ATOM 709 N N . ALA A 1 88 ? 11.352 -9.175 -15.865 1.00 95.31 88 ALA A N 1
ATOM 710 C CA . ALA A 1 88 ? 11.342 -7.729 -15.789 1.00 95.31 88 ALA A CA 1
ATOM 711 C C . ALA A 1 88 ? 12.411 -7.226 -14.827 1.00 95.31 88 ALA A C 1
ATOM 713 O O . ALA A 1 88 ? 12.558 -7.776 -13.737 1.00 95.31 88 ALA A O 1
ATOM 714 N N . HIS A 1 89 ? 13.122 -6.173 -15.212 1.00 95.62 89 HIS A N 1
ATOM 715 C CA . HIS A 1 89 ? 14.072 -5.495 -14.338 1.00 95.62 89 HIS A CA 1
ATOM 716 C C . HIS A 1 89 ? 13.558 -4.087 -14.051 1.00 95.62 89 HIS A C 1
ATOM 718 O O . HIS A 1 89 ? 13.440 -3.251 -14.949 1.00 95.62 89 HIS A O 1
ATOM 724 N N . LEU A 1 90 ? 13.186 -3.853 -12.797 1.00 95.69 90 LEU A N 1
ATOM 725 C CA . LEU A 1 90 ? 12.589 -2.615 -12.325 1.00 95.69 90 LEU A CA 1
ATOM 726 C C . LEU A 1 90 ? 13.672 -1.699 -11.784 1.00 95.69 90 LEU A C 1
ATOM 728 O O . LEU A 1 90 ? 14.368 -2.047 -10.832 1.00 95.69 90 LEU A O 1
ATOM 732 N N . VAL A 1 91 ? 13.785 -0.526 -12.401 1.00 96.56 91 VAL A N 1
ATOM 733 C CA . VAL A 1 91 ? 14.902 0.399 -12.174 1.00 96.56 91 VAL A CA 1
ATOM 734 C C . VAL A 1 91 ? 14.482 1.654 -11.424 1.00 96.56 91 VAL A C 1
ATOM 736 O O . VAL A 1 91 ? 15.299 2.281 -10.743 1.00 96.56 91 VAL A O 1
ATOM 739 N N . HIS A 1 92 ? 13.215 2.061 -11.546 1.00 95.56 92 HIS A N 1
ATOM 740 C CA . HIS A 1 92 ? 12.720 3.288 -10.932 1.00 95.56 92 HIS A CA 1
ATOM 741 C C . HIS A 1 92 ? 11.312 3.127 -10.367 1.00 95.56 92 HIS A C 1
ATOM 743 O O . HIS A 1 92 ? 10.410 2.616 -11.032 1.00 95.56 92 HIS A O 1
ATOM 749 N N . LEU A 1 93 ? 11.134 3.669 -9.168 1.00 96.25 93 LEU A N 1
ATOM 750 C CA . LEU A 1 93 ? 9.850 3.927 -8.539 1.00 96.25 93 LEU A CA 1
ATOM 751 C C . LEU A 1 93 ? 9.599 5.434 -8.560 1.00 96.25 93 LEU A C 1
ATOM 753 O O . LEU A 1 93 ? 10.497 6.215 -8.255 1.00 96.25 93 LEU A O 1
ATOM 757 N N . TRP A 1 94 ? 8.389 5.845 -8.906 1.00 96.31 94 TRP A N 1
ATOM 758 C CA . TRP A 1 94 ? 7.940 7.224 -8.782 1.00 96.31 94 TRP A CA 1
ATOM 759 C C . TRP A 1 94 ? 6.800 7.306 -7.780 1.00 96.31 94 TRP A C 1
ATOM 761 O O . TRP A 1 94 ? 5.873 6.505 -7.864 1.00 96.31 94 TRP A O 1
ATOM 771 N N . VAL A 1 95 ? 6.852 8.283 -6.880 1.00 95.69 95 VAL A N 1
ATOM 772 C CA . VAL A 1 95 ? 5.782 8.595 -5.923 1.00 95.69 95 VAL A CA 1
ATOM 773 C C . VAL A 1 95 ? 5.553 10.103 -5.978 1.00 95.69 95 VAL A C 1
ATOM 775 O O . VAL A 1 95 ? 6.475 10.860 -5.697 1.00 95.69 95 VAL A O 1
ATOM 778 N N . ASN A 1 96 ? 4.371 10.558 -6.411 1.00 90.94 96 ASN A N 1
ATOM 779 C CA . ASN A 1 96 ? 4.021 11.991 -6.504 1.00 90.94 96 ASN A CA 1
ATOM 780 C C . ASN A 1 96 ? 5.101 12.872 -7.170 1.00 90.94 96 ASN A C 1
ATOM 782 O O . ASN A 1 96 ? 5.423 13.964 -6.708 1.00 90.94 96 ASN A O 1
ATOM 786 N N . ASN A 1 97 ? 5.646 12.393 -8.292 1.00 90.12 97 ASN A N 1
ATOM 787 C CA . ASN A 1 97 ? 6.738 12.993 -9.078 1.00 90.12 97 ASN A CA 1
ATOM 788 C C . ASN A 1 97 ? 8.147 12.931 -8.466 1.00 90.12 97 ASN A C 1
ATOM 790 O O . ASN A 1 97 ? 9.097 13.353 -9.131 1.00 90.12 97 ASN A O 1
ATOM 794 N N . GLU A 1 98 ? 8.325 12.376 -7.271 1.00 94.56 98 GLU A N 1
ATOM 795 C CA . GLU A 1 98 ? 9.651 12.057 -6.749 1.00 94.56 98 GLU A CA 1
ATOM 796 C C . GLU A 1 98 ? 10.113 10.694 -7.268 1.00 94.56 98 GLU A C 1
ATOM 798 O O . GLU A 1 98 ? 9.324 9.756 -7.375 1.00 94.56 98 GLU A O 1
ATOM 803 N N . LYS A 1 99 ? 11.393 10.597 -7.638 1.00 94.81 99 LYS A N 1
ATOM 804 C CA . LYS A 1 99 ? 11.986 9.408 -8.253 1.00 94.81 99 LYS A CA 1
ATOM 805 C C . LYS A 1 99 ? 12.921 8.711 -7.273 1.00 94.81 99 LYS A C 1
ATOM 807 O O . LYS A 1 99 ? 13.935 9.284 -6.878 1.00 94.81 99 LYS A O 1
ATOM 812 N N . TYR A 1 100 ? 12.660 7.436 -7.025 1.00 95.06 100 TYR A N 1
ATOM 813 C CA . TYR A 1 100 ? 13.480 6.556 -6.205 1.00 95.06 100 TYR A CA 1
ATOM 814 C C . TYR A 1 100 ? 14.149 5.477 -7.069 1.00 95.06 100 TYR A C 1
ATOM 816 O O . TYR A 1 100 ? 13.516 4.922 -7.978 1.00 95.06 100 TYR A O 1
ATOM 824 N N . PRO A 1 101 ? 15.442 5.185 -6.845 1.00 94.62 101 PRO A N 1
ATOM 825 C CA . PRO A 1 101 ? 16.103 4.071 -7.505 1.00 94.62 101 PRO A CA 1
ATOM 826 C C . PRO A 1 101 ? 15.536 2.741 -6.999 1.00 94.62 101 PRO A C 1
ATOM 828 O O . PRO A 1 101 ? 15.220 2.591 -5.822 1.00 94.62 101 PRO A O 1
ATOM 831 N N . MET A 1 102 ? 15.436 1.778 -7.904 1.00 93.31 102 MET A N 1
ATOM 832 C CA . MET A 1 102 ? 15.026 0.405 -7.641 1.00 93.31 102 MET A CA 1
ATOM 833 C C . MET A 1 102 ? 15.992 -0.522 -8.387 1.00 93.31 102 MET A C 1
ATOM 835 O O . MET A 1 102 ? 16.570 -0.124 -9.396 1.00 93.31 102 MET A O 1
ATOM 839 N N . ASP A 1 103 ? 16.206 -1.723 -7.864 1.00 94.94 103 ASP A N 1
ATOM 840 C CA . ASP A 1 103 ? 17.023 -2.762 -8.500 1.00 94.94 103 ASP A CA 1
ATOM 841 C C . ASP A 1 103 ? 16.387 -4.114 -8.168 1.00 94.94 103 ASP A C 1
ATOM 843 O O . ASP A 1 103 ? 16.746 -4.783 -7.198 1.00 94.94 103 ASP A O 1
ATOM 847 N N . ILE A 1 104 ? 15.315 -4.443 -8.895 1.00 94.38 104 ILE A N 1
ATOM 848 C CA . ILE A 1 104 ? 14.500 -5.637 -8.646 1.00 94.38 104 ILE A CA 1
ATOM 849 C C . ILE A 1 104 ? 14.320 -6.412 -9.941 1.00 94.38 104 ILE A C 1
ATOM 851 O O . ILE A 1 104 ? 13.869 -5.866 -10.946 1.00 94.38 104 ILE A O 1
ATOM 855 N N . TYR A 1 105 ? 14.578 -7.715 -9.880 1.00 95.25 105 TYR A N 1
ATOM 856 C CA . TYR A 1 105 ? 14.294 -8.650 -10.962 1.00 95.25 105 TYR A CA 1
ATOM 857 C C . TYR A 1 105 ? 13.047 -9.459 -10.622 1.00 95.25 105 TYR A C 1
ATOM 859 O O . TYR A 1 105 ? 12.983 -10.098 -9.574 1.00 95.25 105 TYR A O 1
ATOM 867 N N . LEU A 1 106 ? 12.063 -9.439 -11.518 1.00 95.81 106 LEU A N 1
ATOM 868 C CA . LEU A 1 106 ? 10.795 -10.135 -11.348 1.00 95.81 106 LEU A CA 1
ATOM 869 C C . LEU A 1 106 ? 10.624 -11.178 -12.452 1.00 95.81 106 LEU A C 1
ATOM 871 O O . LEU A 1 106 ? 10.449 -10.852 -13.631 1.00 95.81 106 LEU A O 1
ATOM 875 N N . GLU A 1 107 ? 10.692 -12.451 -12.070 1.00 96.12 107 GLU A N 1
ATOM 876 C CA . GLU A 1 107 ? 10.577 -13.577 -12.997 1.00 96.12 107 GLU A CA 1
ATOM 877 C C . GLU A 1 107 ? 9.154 -13.695 -13.575 1.00 96.12 107 GLU A C 1
ATOM 879 O O . GLU A 1 107 ? 8.188 -13.293 -12.917 1.00 96.12 107 GLU A O 1
ATOM 884 N N . PRO A 1 108 ? 8.986 -14.265 -14.782 1.00 95.75 108 PRO A N 1
ATOM 885 C CA . PRO A 1 108 ? 7.672 -14.512 -15.374 1.00 95.75 108 PRO A CA 1
ATOM 886 C C . PRO A 1 108 ? 6.737 -15.293 -14.441 1.00 95.75 108 PRO A C 1
ATOM 888 O O . PRO A 1 108 ? 7.089 -16.361 -13.942 1.00 95.75 108 PRO A O 1
ATOM 891 N N . GLY A 1 109 ? 5.527 -14.779 -14.218 1.00 93.38 109 GLY A N 1
ATOM 892 C CA . GLY A 1 109 ? 4.509 -15.403 -13.368 1.00 93.38 109 GLY A CA 1
ATOM 893 C C . GLY A 1 109 ? 4.761 -15.290 -11.860 1.00 93.38 109 GLY A C 1
ATOM 894 O O . GLY A 1 109 ? 3.972 -15.827 -11.083 1.00 93.38 109 GLY A O 1
ATOM 895 N N . SER A 1 110 ? 5.830 -14.607 -11.441 1.00 95.06 110 SER A N 1
ATOM 896 C CA . SER A 1 110 ? 6.142 -14.369 -10.030 1.00 95.06 110 SER A CA 1
ATOM 897 C C . SER A 1 110 ? 5.529 -13.069 -9.507 1.00 95.06 110 SER A C 1
ATOM 899 O O . SER A 1 110 ? 5.220 -12.143 -10.267 1.00 95.06 110 SER A O 1
ATOM 901 N N . SER A 1 111 ? 5.373 -13.007 -8.185 1.00 95.12 111 SER A N 1
ATOM 902 C CA . SER A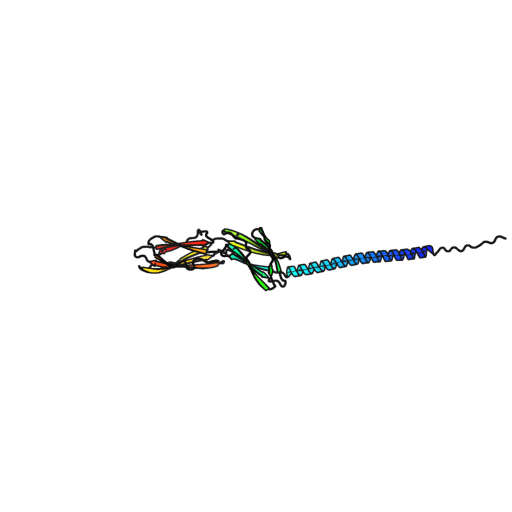 1 111 ? 5.006 -11.801 -7.449 1.00 95.12 111 SER A CA 1
ATOM 903 C C . SER A 1 111 ? 5.967 -11.557 -6.291 1.00 95.12 111 SER A C 1
ATOM 905 O O . SER A 1 111 ? 6.419 -12.515 -5.661 1.00 95.12 111 SER A O 1
ATOM 907 N N . LEU A 1 112 ? 6.237 -10.289 -5.995 1.00 95.50 112 LEU A N 1
ATOM 908 C CA . LEU A 1 112 ? 7.127 -9.850 -4.927 1.00 95.50 112 LEU A CA 1
ATOM 909 C C . LEU A 1 112 ? 6.461 -8.740 -4.112 1.00 95.50 112 LEU A C 1
ATOM 911 O O . LEU A 1 112 ? 5.954 -7.774 -4.682 1.00 95.50 112 LEU A O 1
ATOM 915 N N . GLU A 1 113 ? 6.520 -8.875 -2.791 1.00 95.25 113 GLU A N 1
ATOM 916 C CA . GLU A 1 113 ? 6.267 -7.783 -1.855 1.00 95.25 113 GLU A CA 1
ATOM 917 C C . GLU A 1 113 ? 7.577 -7.015 -1.642 1.00 95.25 113 GLU A C 1
ATOM 919 O O . GLU A 1 113 ? 8.610 -7.612 -1.328 1.00 95.25 113 GLU A O 1
ATOM 924 N N . TYR A 1 114 ? 7.550 -5.705 -1.866 1.00 93.88 114 TYR A N 1
ATOM 925 C CA . TYR A 1 114 ? 8.714 -4.837 -1.771 1.00 93.88 114 TYR A CA 1
ATOM 926 C C . TYR A 1 114 ? 8.429 -3.655 -0.850 1.00 93.88 114 TYR A C 1
ATOM 928 O O . TYR A 1 114 ? 7.532 -2.851 -1.114 1.00 93.88 114 TYR A O 1
ATOM 936 N N . ASP A 1 115 ? 9.230 -3.544 0.206 1.00 93.94 115 ASP A N 1
ATOM 937 C CA . ASP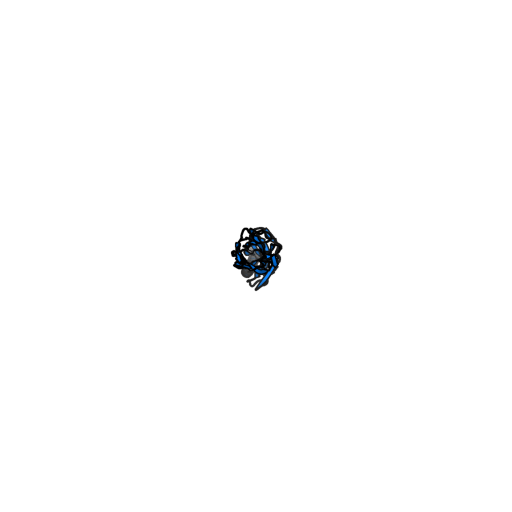 A 1 115 ? 9.282 -2.364 1.059 1.00 93.94 115 ASP A CA 1
ATOM 938 C C . ASP A 1 115 ? 10.118 -1.280 0.374 1.00 93.94 115 ASP A C 1
ATOM 940 O O . ASP A 1 115 ? 11.300 -1.463 0.071 1.00 93.94 115 ASP A O 1
ATOM 944 N N . THR A 1 116 ? 9.480 -0.148 0.091 1.00 92.06 116 THR A N 1
ATOM 945 C CA . THR A 1 116 ? 10.110 0.953 -0.637 1.00 92.06 116 THR A CA 1
ATOM 946 C C . THR A 1 116 ? 10.957 1.862 0.250 1.00 92.06 116 THR A C 1
ATOM 948 O O . THR A 1 116 ? 11.758 2.632 -0.281 1.00 92.06 116 THR A O 1
ATOM 951 N N . GLY A 1 117 ? 10.776 1.825 1.575 1.00 90.88 117 GLY A N 1
ATOM 952 C CA . GLY A 1 117 ? 11.369 2.799 2.496 1.00 90.88 117 GLY A CA 1
ATOM 953 C C . GLY A 1 117 ? 10.810 4.226 2.367 1.00 90.88 117 GLY A C 1
ATOM 954 O O . GLY A 1 117 ? 11.290 5.126 3.055 1.00 90.88 117 GLY A O 1
ATOM 955 N N . VAL A 1 118 ? 9.824 4.460 1.492 1.00 92.06 118 VAL A N 1
ATOM 956 C CA . VAL A 1 118 ? 9.195 5.773 1.297 1.00 92.06 118 VAL A CA 1
ATOM 957 C C . VAL A 1 118 ? 8.084 5.953 2.325 1.00 92.06 118 VAL A C 1
ATOM 959 O O . VAL A 1 118 ? 7.123 5.190 2.333 1.00 92.06 118 VAL A O 1
ATOM 962 N N . GLY A 1 119 ? 8.207 6.967 3.182 1.00 90.69 119 GLY A N 1
ATOM 963 C CA . GLY A 1 119 ? 7.166 7.323 4.144 1.00 90.69 119 GLY A CA 1
ATOM 964 C C . GLY A 1 119 ? 5.976 7.992 3.461 1.00 90.69 119 GLY A C 1
ATOM 965 O O . GLY A 1 119 ? 6.155 8.872 2.617 1.00 90.69 119 GLY A O 1
ATOM 966 N N . LEU A 1 120 ? 4.771 7.579 3.837 1.00 89.25 120 LEU A N 1
ATOM 967 C CA . LEU A 1 120 ? 3.518 8.182 3.410 1.00 89.25 120 LEU A CA 1
ATOM 968 C C . LEU A 1 120 ? 2.884 8.962 4.567 1.00 89.25 120 LEU A C 1
ATOM 970 O O . LEU A 1 120 ? 3.024 8.604 5.736 1.00 89.25 120 LEU A O 1
ATOM 974 N N . GLU A 1 121 ? 2.161 10.020 4.227 1.00 84.94 121 GLU A N 1
ATOM 975 C CA . GLU A 1 121 ? 1.460 10.895 5.158 1.00 84.94 121 GLU A CA 1
ATOM 976 C C . GLU A 1 121 ? -0.055 10.715 5.008 1.00 84.94 121 GLU A C 1
ATOM 978 O O . GLU A 1 121 ? -0.594 10.591 3.906 1.00 84.94 121 GLU A O 1
ATOM 983 N N . ILE A 1 122 ? -0.757 10.691 6.141 1.00 82.94 122 ILE A N 1
ATOM 984 C CA . ILE A 1 122 ? -2.221 10.649 6.169 1.00 82.94 122 ILE A CA 1
ATOM 985 C C . ILE A 1 122 ? -2.796 11.972 5.648 1.00 82.94 122 ILE A C 1
ATOM 987 O O . ILE A 1 122 ? -2.293 13.048 5.960 1.00 82.94 122 ILE A O 1
ATOM 991 N N . GLY A 1 123 ? -3.895 11.878 4.902 1.00 81.38 123 GLY A N 1
ATOM 992 C CA . GLY A 1 123 ? -4.601 13.001 4.289 1.00 81.38 123 GLY A CA 1
ATOM 993 C C . GLY A 1 123 ? -4.159 13.302 2.858 1.00 81.38 123 GLY A C 1
ATOM 994 O O . GLY A 1 123 ? -4.821 14.088 2.185 1.00 81.38 123 GLY A O 1
ATOM 995 N N . GLU A 1 124 ? -3.097 12.652 2.383 1.00 85.00 124 GLU A N 1
ATOM 996 C CA . GLU A 1 124 ? -2.544 12.850 1.046 1.00 85.00 124 GLU A CA 1
ATOM 997 C C . GLU A 1 124 ? -2.969 11.739 0.072 1.00 85.00 124 GLU A C 1
ATOM 999 O O . GLU A 1 124 ? -3.291 10.604 0.447 1.00 85.00 124 GLU A O 1
ATOM 1004 N N . GLU A 1 125 ? -2.949 12.078 -1.216 1.00 88.94 125 GLU A N 1
ATOM 1005 C CA . GLU A 1 125 ? -3.147 11.145 -2.322 1.00 88.94 125 GLU A CA 1
ATOM 1006 C C . GLU A 1 125 ? -1.826 10.915 -3.054 1.00 88.94 125 GLU A C 1
ATOM 1008 O O . GLU A 1 125 ? -1.065 11.847 -3.315 1.00 88.94 125 GLU A O 1
ATOM 1013 N N . TYR A 1 126 ? -1.570 9.665 -3.426 1.00 92.19 126 TYR A N 1
ATOM 1014 C CA . TYR A 1 126 ? -0.329 9.212 -4.030 1.00 92.19 126 TYR A CA 1
ATOM 1015 C C . TYR A 1 126 ? -0.567 8.592 -5.405 1.00 92.19 126 TYR A C 1
ATOM 1017 O O . TYR A 1 126 ? -1.336 7.643 -5.572 1.00 92.19 126 TYR A O 1
ATOM 1025 N N . GLU A 1 127 ? 0.150 9.099 -6.404 1.00 94.25 127 GLU A N 1
ATOM 1026 C CA . GLU A 1 127 ? 0.331 8.444 -7.694 1.00 94.25 127 GLU A CA 1
ATOM 1027 C C . GLU A 1 127 ? 1.674 7.709 -7.691 1.00 94.25 127 GLU A C 1
ATOM 1029 O O . GLU A 1 127 ? 2.748 8.319 -7.709 1.00 94.25 127 GLU A O 1
ATOM 1034 N N . ILE A 1 128 ? 1.601 6.381 -7.667 1.00 95.44 128 ILE A N 1
ATOM 1035 C CA . ILE A 1 128 ? 2.755 5.491 -7.641 1.00 95.44 128 ILE A CA 1
ATOM 1036 C C . ILE A 1 128 ? 2.970 4.943 -9.046 1.00 95.44 128 ILE A C 1
ATOM 1038 O O . ILE A 1 128 ? 2.032 4.439 -9.658 1.00 95.44 128 ILE A O 1
ATOM 1042 N N . LYS A 1 129 ? 4.195 5.005 -9.570 1.00 96.44 129 LYS A N 1
ATOM 1043 C CA . LYS A 1 129 ? 4.542 4.399 -10.864 1.00 96.44 129 LYS A CA 1
ATOM 1044 C C . LYS A 1 129 ? 5.786 3.548 -10.748 1.00 96.44 129 LYS A C 1
ATOM 1046 O O . LYS A 1 129 ? 6.789 3.981 -10.191 1.00 96.44 129 LYS A O 1
ATOM 1051 N N . VAL A 1 130 ? 5.747 2.369 -11.344 1.00 96.00 130 VAL A N 1
ATOM 1052 C CA . VAL A 1 130 ? 6.898 1.471 -11.436 1.00 96.00 130 VAL A CA 1
ATOM 1053 C C . VAL A 1 130 ? 7.364 1.432 -12.880 1.00 96.00 130 VAL A C 1
ATOM 1055 O O . VAL A 1 130 ? 6.549 1.291 -13.790 1.00 96.00 130 VAL A O 1
ATOM 1058 N N . VAL A 1 131 ? 8.672 1.589 -13.086 1.00 95.75 131 VAL A N 1
ATOM 1059 C CA . VAL A 1 131 ? 9.291 1.686 -14.411 1.00 95.75 131 VAL A CA 1
ATOM 1060 C C . VAL A 1 131 ? 10.366 0.616 -14.568 1.00 95.75 131 VAL A C 1
ATOM 1062 O O . VAL A 1 131 ? 11.289 0.522 -13.750 1.00 95.75 131 VAL A O 1
ATOM 1065 N N . SER A 1 132 ? 10.265 -0.161 -15.644 1.00 95.31 132 SER A N 1
ATOM 1066 C CA . SER A 1 132 ? 11.277 -1.145 -16.029 1.00 95.31 132 SER A CA 1
ATOM 1067 C C . SER A 1 132 ? 12.398 -0.543 -16.878 1.00 95.31 132 SER A C 1
ATOM 1069 O O . SER A 1 132 ? 12.250 0.523 -17.481 1.00 95.31 132 SER A O 1
ATOM 1071 N N . GLU A 1 133 ? 13.520 -1.257 -16.980 1.00 94.00 133 GLU A N 1
ATOM 1072 C CA . GLU A 1 133 ? 14.645 -0.887 -17.848 1.00 94.00 133 GLU A CA 1
ATOM 1073 C C . GLU A 1 133 ? 14.251 -0.811 -19.332 1.00 94.00 133 GLU A C 1
ATOM 1075 O O . GLU A 1 133 ? 14.776 0.018 -20.076 1.00 94.00 133 GLU A O 1
ATOM 1080 N N . ARG A 1 134 ? 13.292 -1.645 -19.761 1.00 91.50 134 ARG A N 1
ATOM 1081 C CA . ARG A 1 134 ? 12.803 -1.682 -21.147 1.00 91.50 134 ARG A CA 1
ATOM 1082 C C . ARG A 1 134 ? 11.693 -0.658 -21.403 1.00 91.50 134 ARG A C 1
ATOM 1084 O O . ARG A 1 134 ? 11.218 -0.532 -22.531 1.00 91.50 134 ARG A O 1
ATOM 1091 N N . GLY A 1 135 ? 11.305 0.113 -20.385 1.00 88.25 135 GLY A N 1
ATOM 1092 C CA . GLY A 1 135 ? 10.354 1.217 -20.497 1.00 88.25 135 GLY A CA 1
ATOM 1093 C C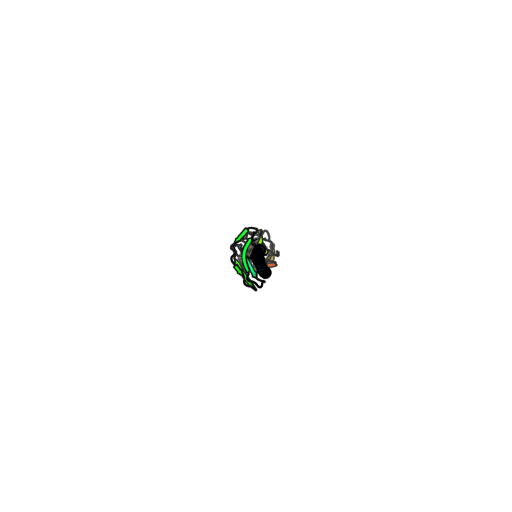 . GLY A 1 135 ? 8.885 0.826 -20.332 1.00 88.25 135 GLY A C 1
ATOM 1094 O O . GLY A 1 135 ? 8.018 1.605 -20.727 1.00 88.25 135 GLY A O 1
ATOM 1095 N N . SER A 1 136 ? 8.585 -0.345 -19.763 1.00 89.81 136 SER A N 1
ATOM 1096 C CA . SER A 1 136 ? 7.240 -0.651 -19.267 1.00 89.81 136 SER A CA 1
ATOM 1097 C C . SER A 1 136 ? 6.949 0.213 -18.043 1.00 89.81 136 SER A C 1
ATOM 1099 O O . SER A 1 136 ? 7.800 0.358 -17.164 1.00 89.81 136 SER A O 1
ATOM 1101 N N . ILE A 1 137 ? 5.748 0.786 -17.987 1.00 93.06 137 ILE A N 1
ATOM 1102 C CA . ILE A 1 137 ? 5.297 1.630 -16.881 1.00 93.06 137 ILE A CA 1
ATOM 1103 C C . ILE A 1 137 ? 3.919 1.153 -16.450 1.00 93.06 137 ILE A C 1
ATOM 1105 O O . ILE A 1 137 ? 3.020 1.048 -17.284 1.00 93.06 137 ILE A O 1
ATOM 1109 N N . ASP A 1 138 ? 3.760 0.914 -15.155 1.00 95.56 138 ASP A N 1
ATOM 1110 C CA . ASP A 1 138 ? 2.456 0.703 -14.531 1.00 95.56 138 ASP A CA 1
ATOM 1111 C C . ASP A 1 138 ? 2.241 1.725 -13.418 1.00 95.56 138 ASP A C 1
ATOM 1113 O O . ASP A 1 138 ? 3.202 2.172 -12.786 1.00 95.56 138 ASP A O 1
ATOM 1117 N N . SER A 1 139 ? 0.987 2.122 -13.215 1.00 94.56 139 SER A N 1
ATOM 1118 C CA . SER A 1 139 ? 0.603 3.168 -12.270 1.00 94.56 139 SER A CA 1
ATOM 1119 C C . SER A 1 139 ? -0.478 2.687 -11.314 1.00 94.56 139 SER A C 1
ATOM 1121 O O . SER A 1 139 ? -1.454 2.070 -11.741 1.00 94.56 139 SER A O 1
ATOM 1123 N N . PHE A 1 140 ? -0.351 3.059 -10.048 1.00 93.62 140 PHE A N 1
ATOM 1124 C CA . PHE A 1 140 ? -1.304 2.771 -8.990 1.00 93.62 140 PHE A CA 1
ATOM 1125 C C . PHE A 1 140 ? -1.657 4.060 -8.249 1.00 93.62 140 PHE A C 1
ATOM 1127 O O . PHE A 1 140 ? -0.778 4.858 -7.929 1.00 93.62 140 PHE A O 1
ATOM 1134 N N . HIS A 1 141 ? -2.945 4.262 -7.987 1.00 91.88 141 HIS A N 1
ATOM 1135 C CA . HIS A 1 141 ? -3.430 5.380 -7.188 1.00 91.88 141 HIS A CA 1
ATOM 1136 C C . HIS A 1 141 ? -3.753 4.887 -5.778 1.00 91.88 141 HIS A C 1
ATOM 1138 O O . HIS A 1 141 ? -4.504 3.924 -5.619 1.00 91.88 141 HIS A O 1
ATOM 1144 N N . LEU A 1 142 ? -3.163 5.535 -4.779 1.00 90.00 142 LEU A N 1
ATOM 1145 C CA . LEU A 1 142 ? -3.327 5.226 -3.365 1.00 90.00 142 LEU A CA 1
ATOM 1146 C C . LEU A 1 142 ? -3.760 6.496 -2.637 1.00 90.00 142 LEU A C 1
ATOM 1148 O O . LEU A 1 142 ? -3.038 7.485 -2.670 1.00 90.00 142 LEU A O 1
ATOM 1152 N N . ALA A 1 143 ? -4.895 6.464 -1.951 1.00 86.31 143 ALA A N 1
ATOM 1153 C CA . ALA A 1 143 ? -5.317 7.550 -1.074 1.00 86.31 143 ALA A CA 1
ATOM 1154 C C . ALA A 1 143 ? -5.090 7.147 0.387 1.00 86.31 143 ALA A C 1
ATOM 1156 O O . ALA A 1 143 ? -5.324 5.998 0.756 1.00 86.31 143 ALA A O 1
ATOM 1157 N N . LEU A 1 144 ? -4.647 8.076 1.233 1.00 83.25 144 LEU A N 1
ATOM 1158 C CA . LEU A 1 144 ? -4.557 7.864 2.680 1.00 83.25 144 LEU A CA 1
ATOM 1159 C C . LEU A 1 144 ? -5.552 8.753 3.424 1.00 83.25 144 LEU A C 1
ATOM 1161 O O . LEU A 1 144 ? -5.200 9.484 4.346 1.00 83.25 144 LEU A O 1
ATOM 1165 N N . THR A 1 145 ? -6.813 8.717 3.007 1.00 78.88 145 THR A N 1
ATOM 1166 C CA . THR A 1 145 ? -7.879 9.548 3.573 1.00 78.88 145 THR A CA 1
ATOM 1167 C C . THR A 1 145 ? -8.546 8.884 4.777 1.00 78.88 145 THR A C 1
ATOM 1169 O O . THR A 1 145 ? -8.699 7.662 4.838 1.00 78.88 145 THR A O 1
ATOM 1172 N N . ILE A 1 146 ? -8.979 9.704 5.739 1.00 74.75 146 ILE A N 1
ATOM 1173 C CA . ILE A 1 146 ? -9.749 9.263 6.906 1.00 74.75 146 ILE A CA 1
ATOM 1174 C C . ILE A 1 146 ? -11.240 9.444 6.597 1.00 74.75 146 ILE A C 1
ATOM 1176 O O . ILE A 1 146 ? -11.850 10.419 7.029 1.00 74.75 146 ILE A O 1
ATOM 1180 N N . ASP A 1 147 ? -11.828 8.508 5.851 1.00 81.38 147 ASP A N 1
ATOM 1181 C CA . ASP A 1 147 ? -13.286 8.395 5.742 1.00 81.38 147 ASP A CA 1
ATOM 1182 C C . ASP A 1 147 ? -13.744 6.983 6.121 1.00 81.38 147 ASP A C 1
ATOM 1184 O O . ASP A 1 147 ? -13.248 5.966 5.625 1.00 81.38 147 ASP A O 1
ATOM 1188 N N . ALA A 1 148 ? -14.666 6.916 7.075 1.00 87.44 148 ALA A N 1
ATOM 1189 C CA . ALA A 1 148 ? -15.186 5.670 7.600 1.00 87.44 148 ALA A CA 1
ATOM 1190 C C . ALA A 1 148 ? -16.600 5.857 8.145 1.00 87.44 148 ALA A C 1
ATOM 1192 O O . ALA A 1 148 ? -16.979 6.893 8.685 1.00 87.44 148 ALA A O 1
ATOM 1193 N N . ARG A 1 149 ? -17.380 4.784 8.102 1.00 91.62 149 ARG A N 1
ATOM 1194 C CA . ARG A 1 149 ? -18.646 4.701 8.823 1.00 91.62 149 ARG A CA 1
ATOM 1195 C C . ARG A 1 149 ? -18.424 4.047 10.178 1.00 91.62 149 ARG A C 1
ATOM 1197 O O . ARG A 1 149 ? -17.921 2.922 10.246 1.00 91.62 149 ARG A O 1
ATOM 1204 N N . LEU A 1 150 ? -18.886 4.713 11.230 1.00 93.75 150 LEU A N 1
ATOM 1205 C CA . LEU A 1 150 ? -18.939 4.164 12.579 1.00 93.75 150 LEU A CA 1
ATOM 1206 C C . LEU A 1 150 ? -20.315 3.571 12.882 1.00 93.75 150 LEU A C 1
ATOM 1208 O O . LEU A 1 150 ? -21.329 4.102 12.439 1.00 93.75 150 LEU A O 1
ATOM 1212 N N . ASN A 1 151 ? -20.327 2.460 13.618 1.00 94.00 151 ASN A N 1
ATOM 1213 C CA . ASN A 1 151 ? -21.513 1.957 14.307 1.00 94.00 151 ASN A CA 1
ATOM 1214 C C . ASN A 1 151 ? -21.123 1.531 15.725 1.00 94.00 151 ASN A C 1
ATOM 1216 O O . ASN A 1 151 ? -20.335 0.595 15.898 1.00 94.00 151 ASN A O 1
ATOM 1220 N N . LEU A 1 152 ? -21.691 2.183 16.729 1.00 94.44 152 LEU A N 1
ATOM 1221 C CA . LEU A 1 152 ? -21.502 1.887 18.137 1.00 94.44 152 LEU A CA 1
ATOM 1222 C C . LEU A 1 152 ? -22.710 1.122 18.674 1.00 94.44 152 LEU A C 1
ATOM 1224 O O . LEU A 1 152 ? -23.856 1.556 18.589 1.00 94.44 152 LEU A O 1
ATOM 1228 N N . ILE A 1 153 ? -22.446 -0.045 19.248 1.00 94.38 153 ILE A N 1
ATOM 1229 C CA . ILE A 1 153 ? -23.469 -0.956 19.748 1.00 94.38 153 ILE A CA 1
ATOM 1230 C C . ILE A 1 153 ? -23.247 -1.147 21.240 1.00 94.38 153 ILE A C 1
ATOM 1232 O O . ILE A 1 153 ? -22.206 -1.644 21.673 1.00 94.38 153 ILE A O 1
ATOM 1236 N N . ALA A 1 154 ? -24.260 -0.786 22.017 1.00 93.56 154 ALA A N 1
ATOM 1237 C CA . ALA A 1 154 ? -24.314 -0.994 23.453 1.00 93.56 154 ALA A CA 1
ATOM 1238 C C . ALA A 1 154 ? -25.664 -1.638 23.831 1.00 93.56 154 ALA A C 1
ATOM 1240 O O . ALA A 1 154 ? -26.652 -1.478 23.106 1.00 93.56 154 ALA A O 1
ATOM 1241 N N . PRO A 1 155 ? -25.734 -2.420 24.920 1.00 93.44 155 PRO A N 1
ATOM 1242 C CA . PRO A 1 155 ? -26.990 -3.008 25.382 1.00 93.44 155 PRO A CA 1
ATOM 1243 C C . PRO A 1 155 ? -27.983 -1.923 25.819 1.00 93.44 155 PRO A C 1
ATOM 1245 O O . PRO A 1 155 ? -27.583 -0.895 26.340 1.00 93.44 155 PRO A O 1
ATOM 1248 N N . GLY A 1 156 ? -29.288 -2.154 25.654 1.00 89.00 156 GLY A N 1
ATOM 1249 C CA . GLY A 1 156 ? -30.304 -1.145 26.004 1.00 89.00 156 GLY A CA 1
ATOM 1250 C C . GLY A 1 156 ? -30.615 -1.009 27.502 1.00 89.00 156 GLY A C 1
ATOM 1251 O O . GLY A 1 156 ? -31.316 -0.082 27.888 1.00 89.00 156 GLY A O 1
ATOM 1252 N N . ALA A 1 157 ? -30.167 -1.958 28.328 1.00 90.69 157 ALA A N 1
ATOM 1253 C CA . ALA A 1 157 ? -30.237 -1.901 29.786 1.00 90.69 157 ALA A CA 1
ATOM 1254 C C . ALA A 1 157 ? -29.267 -2.925 30.391 1.00 90.69 157 ALA A C 1
ATOM 1256 O O . ALA A 1 157 ? -29.084 -4.015 29.841 1.00 90.69 157 ALA A O 1
ATOM 1257 N N . VAL A 1 158 ? -28.689 -2.596 31.546 1.00 92.44 158 VAL A N 1
ATOM 1258 C CA . VAL A 1 158 ? -27.788 -3.472 32.312 1.00 92.44 158 VAL A CA 1
ATOM 1259 C C . VAL A 1 158 ? -28.118 -3.399 33.801 1.00 92.44 158 VAL A C 1
ATOM 1261 O O . VAL A 1 158 ? -28.559 -2.363 34.298 1.00 92.44 158 VAL A O 1
ATOM 1264 N N . TYR A 1 159 ? -27.931 -4.503 34.524 1.00 93.19 159 TYR A N 1
ATOM 1265 C CA . TYR A 1 159 ? -28.125 -4.536 35.976 1.00 93.19 159 TYR A CA 1
ATOM 1266 C C . TYR A 1 159 ? -26.847 -4.143 36.721 1.00 93.19 159 TYR A C 1
ATOM 1268 O O . TYR A 1 159 ? -25.747 -4.271 36.195 1.00 93.19 159 TYR A O 1
ATOM 1276 N N . PHE A 1 160 ? -26.978 -3.692 37.970 1.00 92.12 160 PHE A N 1
ATOM 1277 C CA . PHE A 1 160 ? -25.832 -3.299 38.797 1.00 92.12 160 PHE A CA 1
ATOM 1278 C C . PHE A 1 160 ? -24.805 -4.426 38.946 1.00 92.12 160 PHE A C 1
ATOM 1280 O O . PHE A 1 160 ? -25.178 -5.567 39.223 1.00 92.12 160 PHE A O 1
ATOM 1287 N N . GLY A 1 161 ? -23.519 -4.096 38.780 1.00 90.00 161 GLY A N 1
ATOM 1288 C CA . GLY A 1 161 ? -22.415 -5.060 38.852 1.00 90.00 161 GLY A CA 1
ATOM 1289 C C . GLY A 1 161 ? -22.396 -6.088 37.715 1.00 90.00 161 GLY A C 1
ATOM 1290 O O . GLY A 1 161 ? -21.605 -7.026 37.749 1.00 90.00 161 GLY A O 1
ATOM 1291 N N . GLN A 1 162 ? -23.273 -5.959 36.713 1.00 93.56 162 GLN A N 1
ATOM 1292 C CA . GLN A 1 162 ? -23.242 -6.814 35.535 1.00 93.56 162 GLN A CA 1
ATOM 1293 C C . GLN A 1 162 ? -22.128 -6.354 34.595 1.00 93.56 162 GLN A C 1
ATOM 1295 O O . GLN A 1 162 ? -22.032 -5.174 34.253 1.00 93.56 162 GLN A O 1
ATOM 1300 N N . GLU A 1 163 ? -21.328 -7.305 34.123 1.00 96.12 163 GLU A N 1
ATOM 1301 C CA . GLU A 1 163 ? -20.411 -7.069 33.016 1.00 96.12 163 GLU A CA 1
ATOM 1302 C C . GLU A 1 163 ? -21.174 -7.046 31.688 1.00 96.12 163 GLU A C 1
ATOM 1304 O O . GLU A 1 163 ? -21.999 -7.919 31.402 1.00 96.12 163 GLU A O 1
ATOM 1309 N N . PHE A 1 164 ? -20.870 -6.065 30.850 1.00 95.06 164 PHE A N 1
ATOM 1310 C CA . PHE A 1 164 ? -21.455 -5.916 29.529 1.00 95.06 164 PHE A CA 1
ATOM 1311 C C . PHE A 1 164 ? -20.408 -5.503 28.499 1.00 95.06 164 PHE A C 1
ATOM 1313 O O . PHE A 1 164 ? -19.289 -5.109 28.831 1.00 95.06 164 PHE A O 1
ATOM 1320 N N . THR A 1 165 ? -20.763 -5.643 27.224 1.00 95.94 165 THR A N 1
ATOM 1321 C CA . THR A 1 165 ? -19.860 -5.367 26.109 1.00 95.94 165 THR A CA 1
ATOM 1322 C C . THR A 1 165 ? -20.392 -4.225 25.266 1.00 95.94 165 THR A C 1
ATOM 1324 O O . THR A 1 165 ? -21.560 -4.230 24.881 1.00 95.94 165 THR A O 1
ATOM 1327 N N . VAL A 1 166 ? -19.507 -3.283 24.960 1.00 95.62 166 VAL A N 1
ATOM 1328 C CA . VAL A 1 166 ? -19.719 -2.243 23.954 1.00 95.62 166 VAL A CA 1
ATOM 1329 C C . VAL A 1 166 ? -18.869 -2.599 22.740 1.00 95.62 166 VAL A C 1
ATOM 1331 O O . VAL A 1 166 ? -17.703 -2.973 22.889 1.00 95.62 166 VAL A O 1
ATOM 1334 N N . LEU A 1 167 ? -19.462 -2.529 21.551 1.00 96.38 167 LEU A N 1
ATOM 1335 C CA . LEU A 1 167 ? -18.814 -2.860 20.286 1.00 96.38 167 LEU A CA 1
ATOM 1336 C C . LEU A 1 167 ? -18.801 -1.628 19.382 1.00 96.38 167 LEU A C 1
ATOM 1338 O O . LEU A 1 167 ? -19.861 -1.094 19.072 1.00 96.38 167 LEU A O 1
ATOM 1342 N N . LEU A 1 168 ? -17.622 -1.210 18.930 1.00 96.50 168 LEU A N 1
ATOM 1343 C CA . LEU A 1 168 ? -17.461 -0.202 17.885 1.00 96.50 168 LEU A CA 1
ATOM 1344 C C . LEU A 1 168 ? -17.059 -0.900 16.589 1.00 96.50 168 LEU A C 1
ATOM 1346 O O . LEU A 1 168 ? -16.067 -1.629 16.550 1.00 96.50 168 LEU A O 1
ATOM 1350 N N . LEU A 1 169 ? -17.824 -0.664 15.532 1.00 95.88 169 LEU A N 1
ATOM 1351 C CA . LEU A 1 169 ? -17.502 -1.096 14.181 1.00 95.88 169 LEU A CA 1
ATOM 1352 C C . LEU A 1 169 ? -17.006 0.110 13.388 1.00 95.88 169 LEU A C 1
ATOM 1354 O O . LEU A 1 169 ? -17.738 1.086 13.242 1.00 95.88 169 LEU A O 1
ATOM 1358 N N . VAL A 1 170 ? -15.791 0.020 12.853 1.00 94.88 170 VAL A N 1
ATOM 1359 C CA . VAL A 1 170 ? -15.192 1.026 11.967 1.00 94.88 170 VAL A CA 1
ATOM 1360 C C . VAL A 1 170 ? -15.149 0.432 10.568 1.00 94.88 170 VAL A C 1
ATOM 1362 O O . VAL A 1 170 ? -14.443 -0.545 10.338 1.00 94.88 170 VAL A O 1
ATOM 1365 N N . THR A 1 171 ? -15.945 0.964 9.642 1.00 94.06 171 THR A N 1
ATOM 1366 C CA . THR A 1 171 ? -15.996 0.480 8.255 1.00 94.06 171 THR A CA 1
ATOM 1367 C C . THR A 1 171 ? -15.351 1.487 7.324 1.00 94.06 171 THR A C 1
ATOM 1369 O O . THR A 1 171 ? -15.865 2.595 7.209 1.00 94.06 171 THR A O 1
ATOM 1372 N N . ASN A 1 172 ? -14.284 1.093 6.634 1.00 92.44 172 ASN A N 1
ATOM 1373 C CA . ASN A 1 172 ? -13.719 1.884 5.547 1.00 92.44 172 ASN A CA 1
ATOM 1374 C C . ASN A 1 172 ? -14.709 1.885 4.372 1.00 92.44 172 ASN A C 1
ATOM 1376 O O . ASN A 1 172 ? -15.135 0.820 3.922 1.00 92.44 172 ASN A O 1
ATOM 1380 N N . VAL A 1 173 ? -15.124 3.072 3.934 1.00 90.00 173 VAL A N 1
ATOM 1381 C CA . VAL A 1 173 ? -16.125 3.254 2.867 1.00 90.00 173 VAL A CA 1
ATOM 1382 C C . VAL A 1 173 ? -15.504 3.599 1.518 1.00 90.00 173 VAL A C 1
ATOM 1384 O O . VAL A 1 173 ? -16.213 3.593 0.513 1.00 90.00 173 VAL A O 1
ATOM 1387 N N . GLU A 1 174 ? -14.202 3.863 1.498 1.00 86.50 174 GLU A N 1
ATOM 1388 C CA . GLU A 1 174 ? -13.455 4.256 0.312 1.00 86.50 174 GLU A CA 1
ATOM 1389 C C . GLU A 1 174 ? -12.997 3.043 -0.498 1.00 86.50 174 GLU A C 1
ATOM 1391 O O . GLU A 1 174 ? -12.748 1.959 0.040 1.00 86.50 174 GLU A O 1
ATOM 1396 N N . ASP A 1 175 ? -12.844 3.246 -1.806 1.00 83.50 175 ASP A N 1
ATOM 1397 C CA . ASP A 1 175 ? -12.434 2.198 -2.750 1.00 83.50 175 ASP A CA 1
ATOM 1398 C C . ASP A 1 175 ? -10.906 2.067 -2.877 1.00 83.50 175 ASP A C 1
ATOM 1400 O O . ASP A 1 175 ? -10.400 1.000 -3.230 1.00 83.50 175 ASP A O 1
ATOM 1404 N N . TYR A 1 176 ? -10.167 3.137 -2.565 1.00 80.38 176 TYR A N 1
ATOM 1405 C CA . TYR A 1 176 ? -8.708 3.220 -2.731 1.00 80.38 176 TYR A CA 1
ATOM 1406 C C . TYR A 1 176 ? -7.979 3.731 -1.480 1.00 80.38 176 TYR A C 1
ATOM 1408 O O . TYR A 1 176 ? -6.789 4.043 -1.561 1.00 80.38 176 TYR A O 1
ATOM 1416 N N . SER A 1 177 ? -8.674 3.809 -0.336 1.00 85.38 177 SER A N 1
ATOM 1417 C CA . SER A 1 177 ? -8.065 4.214 0.933 1.00 85.38 177 SER A CA 1
ATOM 1418 C C . SER A 1 177 ? -7.586 3.019 1.743 1.00 85.38 177 SER A C 1
ATOM 1420 O O . SER A 1 177 ? -8.324 2.046 1.920 1.00 85.38 177 SER A O 1
ATOM 1422 N N . TYR A 1 178 ? -6.370 3.116 2.277 1.00 87.75 178 TYR A N 1
ATOM 1423 C CA . TYR A 1 178 ? -5.775 2.112 3.161 1.00 87.75 178 TYR A CA 1
ATOM 1424 C C . TYR A 1 178 ? -5.324 2.742 4.491 1.00 87.75 178 TYR A C 1
ATOM 1426 O O . TYR A 1 178 ? -4.121 2.870 4.731 1.00 87.75 178 TYR A O 1
ATOM 1434 N N . PRO A 1 179 ? -6.258 3.143 5.379 1.00 87.00 179 PRO A N 1
ATOM 1435 C CA . PRO A 1 179 ? -5.912 3.631 6.708 1.00 87.00 179 PRO A CA 1
ATOM 1436 C C . PRO A 1 179 ? -5.084 2.597 7.478 1.00 87.00 179 PRO A C 1
ATOM 1438 O O . PRO A 1 179 ? -5.449 1.418 7.535 1.00 87.00 179 PRO A O 1
ATOM 1441 N N . TYR A 1 180 ? -3.997 3.047 8.101 1.00 89.06 180 TYR A N 1
ATOM 1442 C CA . TYR A 1 180 ? -3.118 2.211 8.916 1.00 89.06 180 TYR A CA 1
ATOM 1443 C C . TYR A 1 180 ? -3.069 2.684 10.366 1.00 89.06 180 TYR A C 1
ATOM 1445 O O . TYR A 1 180 ? -3.392 3.830 10.688 1.00 89.06 180 TYR A O 1
ATOM 1453 N N . ASN A 1 181 ? -2.690 1.763 11.249 1.00 89.69 181 ASN A N 1
ATOM 1454 C CA . ASN A 1 181 ? -2.708 1.937 12.699 1.00 89.69 181 ASN A CA 1
ATOM 1455 C C . ASN A 1 181 ? -4.018 2.581 13.199 1.00 89.69 181 ASN A C 1
ATOM 1457 O O . ASN A 1 181 ? -4.033 3.675 13.768 1.00 89.69 181 ASN A O 1
ATOM 1461 N N . VAL A 1 182 ? -5.135 1.907 12.919 1.00 91.31 182 VAL A N 1
ATOM 1462 C CA . VAL A 1 182 ? -6.471 2.339 13.328 1.00 91.31 182 VAL A CA 1
ATOM 1463 C C . VAL A 1 182 ? -6.677 2.003 14.801 1.00 91.31 182 VAL A C 1
ATOM 1465 O O . VAL A 1 182 ? -6.782 0.831 15.171 1.00 91.31 182 VAL A O 1
ATOM 1468 N N . GLU A 1 183 ? -6.753 3.029 15.641 1.00 93.31 183 GLU A N 1
ATOM 1469 C CA . GLU A 1 183 ? -6.902 2.913 17.093 1.00 93.31 183 GLU A CA 1
ATOM 1470 C C . GLU A 1 183 ? -8.286 3.410 17.524 1.00 93.31 183 GLU A C 1
ATOM 1472 O O . GLU A 1 183 ? -8.627 4.569 17.283 1.00 93.31 183 GLU A O 1
ATOM 1477 N N . PRO A 1 184 ? -9.115 2.585 18.176 1.00 95.19 184 PRO A N 1
ATOM 1478 C CA . PRO A 1 184 ? -10.430 3.010 18.610 1.00 95.19 184 PRO A CA 1
ATOM 1479 C C . PRO A 1 184 ? -10.353 3.818 19.910 1.00 95.19 184 PRO A C 1
ATOM 1481 O O . PRO A 1 184 ? -9.583 3.514 20.822 1.00 95.19 184 PRO A O 1
ATOM 1484 N N . THR A 1 185 ? -11.240 4.794 20.048 1.00 93.38 185 THR A N 1
ATOM 1485 C CA . THR A 1 185 ? -11.427 5.549 21.286 1.00 93.38 185 THR A CA 1
ATOM 1486 C C . THR A 1 185 ? -12.882 5.439 21.721 1.00 93.38 185 THR A C 1
ATOM 1488 O O . THR A 1 185 ? -13.804 5.655 20.938 1.00 93.38 185 THR A O 1
ATOM 1491 N N . LEU A 1 186 ? -13.097 5.087 22.988 1.00 93.62 186 LEU A N 1
ATOM 1492 C CA . LEU A 1 186 ? -14.419 5.056 23.603 1.00 93.62 186 LEU A CA 1
ATOM 1493 C C . LEU A 1 186 ? -14.432 6.029 24.773 1.00 93.62 186 LEU A C 1
ATOM 1495 O O . LEU A 1 186 ? -13.636 5.907 25.703 1.00 93.62 186 LEU A O 1
ATOM 1499 N N . THR A 1 187 ? -15.358 6.977 24.734 1.00 92.88 187 THR A N 1
ATOM 1500 C CA . THR A 1 187 ? -15.625 7.894 25.842 1.00 92.88 187 THR A CA 1
ATOM 1501 C C . THR A 1 187 ? -17.049 7.696 26.332 1.00 92.88 187 THR A C 1
ATOM 1503 O O . THR A 1 187 ? -17.907 7.194 25.604 1.00 92.88 187 THR A O 1
ATOM 1506 N N . TRP A 1 188 ? -17.310 8.056 27.584 1.00 93.31 188 TRP A N 1
ATOM 1507 C CA . TRP A 1 188 ? -18.650 7.983 28.150 1.00 93.31 188 TRP A CA 1
ATOM 1508 C C . TRP A 1 188 ? -18.946 9.159 29.071 1.00 93.31 188 TRP A C 1
ATOM 1510 O O . TRP A 1 188 ? -18.053 9.749 29.679 1.00 93.31 188 TRP A O 1
ATOM 1520 N N . THR A 1 189 ? -20.229 9.485 29.185 1.00 92.31 189 THR A N 1
ATOM 1521 C CA . THR A 1 189 ? -20.764 10.520 30.076 1.00 92.31 189 THR A CA 1
ATOM 1522 C C . THR A 1 189 ? -21.995 10.000 30.821 1.00 92.31 189 THR A C 1
ATOM 1524 O O . THR A 1 189 ? -22.610 9.018 30.408 1.00 92.31 189 THR A O 1
ATOM 1527 N N . GLY A 1 190 ? -22.375 10.661 31.919 1.00 90.81 190 GLY A N 1
ATOM 1528 C CA . GLY A 1 190 ? -23.480 10.227 32.780 1.00 90.81 190 GLY A CA 1
ATOM 1529 C C . GLY A 1 190 ? -22.978 9.453 33.995 1.00 90.81 190 GLY A C 1
ATOM 1530 O O . GLY A 1 190 ? -22.086 9.933 34.697 1.00 90.81 190 GLY A O 1
ATOM 1531 N N . VAL A 1 191 ? -23.560 8.283 34.271 1.00 90.62 191 VAL A N 1
ATOM 1532 C CA . VAL A 1 191 ? -23.015 7.386 35.304 1.00 90.62 191 VAL A CA 1
ATOM 1533 C C . VAL A 1 191 ? -21.766 6.679 34.778 1.00 90.62 191 VAL A C 1
ATOM 1535 O O . VAL A 1 191 ? -21.706 6.300 33.614 1.00 90.62 191 VAL A O 1
ATOM 1538 N N . SER A 1 192 ? -20.743 6.539 35.621 1.00 90.94 192 SER A N 1
ATOM 1539 C CA . SER A 1 192 ? -19.433 6.036 35.193 1.00 90.94 192 SER A CA 1
ATOM 1540 C C . SER A 1 192 ? -19.345 4.514 35.335 1.00 90.94 192 SER A C 1
ATOM 1542 O O . SER A 1 192 ? -19.270 4.044 36.472 1.00 90.94 192 SER A O 1
ATOM 1544 N N . PRO A 1 193 ? -19.326 3.733 34.239 1.00 93.12 193 PRO A N 1
ATOM 1545 C CA . PRO A 1 193 ? -18.964 2.323 34.303 1.00 93.12 193 PRO A CA 1
ATOM 1546 C C . PRO A 1 193 ? -17.485 2.145 34.663 1.00 93.12 193 PRO A C 1
ATOM 1548 O O . PRO A 1 193 ? -16.662 3.044 34.463 1.00 93.12 193 PRO A O 1
ATOM 1551 N N . THR A 1 194 ? -17.140 0.955 35.148 1.00 94.44 194 THR A N 1
ATOM 1552 C CA . THR A 1 194 ? -15.742 0.555 35.349 1.00 94.44 194 THR A CA 1
ATOM 1553 C C . THR A 1 194 ? -15.250 -0.171 34.103 1.00 94.44 194 THR A C 1
ATOM 1555 O O . THR A 1 194 ? -15.895 -1.111 33.641 1.00 94.44 194 THR A O 1
ATOM 1558 N N . LEU A 1 195 ? -14.107 0.241 33.548 1.00 95.31 195 LEU A N 1
ATOM 1559 C CA . LEU A 1 195 ? -13.463 -0.492 32.458 1.00 95.31 195 LEU A CA 1
ATOM 1560 C C . LEU A 1 195 ? -12.840 -1.779 33.005 1.00 95.31 195 LEU A C 1
ATOM 1562 O O . LEU A 1 195 ? -11.929 -1.718 33.827 1.00 95.31 195 LEU A O 1
ATOM 1566 N N . VAL A 1 196 ? -13.332 -2.929 32.540 1.00 95.00 196 VAL A N 1
ATOM 1567 C CA . VAL A 1 196 ? -12.796 -4.251 32.898 1.00 95.00 196 VAL A CA 1
ATOM 1568 C C . VAL A 1 196 ? -11.711 -4.658 31.906 1.00 95.00 196 VAL A C 1
ATOM 1570 O O . VAL A 1 196 ? -10.641 -5.108 32.306 1.00 95.00 196 VAL A O 1
ATOM 1573 N N . GLU A 1 197 ? -11.978 -4.496 30.608 1.00 95.00 197 GLU A N 1
ATOM 1574 C CA . GLU A 1 197 ? -11.077 -4.917 29.534 1.00 95.00 197 GLU A CA 1
ATOM 1575 C C . GLU A 1 197 ? -11.354 -4.127 28.245 1.00 95.00 197 GLU A C 1
ATOM 1577 O O . GLU A 1 197 ? -12.492 -3.748 27.973 1.00 95.00 197 GLU A O 1
ATOM 1582 N N . GLY A 1 198 ? -10.336 -3.925 27.410 1.00 92.19 198 GLY A N 1
ATOM 1583 C CA . GLY A 1 198 ? -10.477 -3.338 26.076 1.00 92.19 198 GLY A CA 1
ATOM 1584 C C . GLY A 1 198 ? -9.745 -2.005 25.892 1.00 92.19 198 GLY A C 1
ATOM 1585 O O . GLY A 1 198 ? -9.319 -1.400 26.877 1.00 92.19 198 GLY A O 1
ATOM 1586 N N . PRO A 1 199 ? -9.600 -1.535 24.642 1.00 95.00 199 PRO A N 1
ATOM 1587 C CA . PRO A 1 199 ? -10.124 -2.138 23.411 1.00 95.00 199 PRO A CA 1
ATOM 1588 C C . PRO A 1 199 ? -9.430 -3.453 23.026 1.00 95.00 199 PRO A C 1
ATOM 1590 O O . PRO A 1 199 ? -8.225 -3.609 23.209 1.00 95.00 199 PRO A O 1
ATOM 1593 N N . ILE A 1 200 ? -10.196 -4.417 22.503 1.00 94.56 200 ILE A N 1
ATOM 1594 C CA . ILE A 1 200 ? -9.655 -5.632 21.874 1.00 94.56 200 ILE A CA 1
ATOM 1595 C C . ILE A 1 200 ? -10.179 -5.739 20.432 1.00 94.56 200 ILE A C 1
ATOM 1597 O O . ILE A 1 200 ? -11.398 -5.826 20.258 1.00 94.56 200 ILE A O 1
ATOM 1601 N N . PRO A 1 201 ? -9.295 -5.797 19.417 1.00 95.94 201 PRO A N 1
ATOM 1602 C CA . PRO A 1 201 ? -7.850 -5.540 19.512 1.00 95.94 201 PRO A CA 1
ATOM 1603 C C . PRO A 1 201 ? -7.556 -4.075 19.917 1.00 95.94 201 PRO A C 1
ATOM 1605 O O . PRO A 1 201 ? -8.441 -3.234 19.786 1.00 95.94 201 PRO A O 1
ATOM 1608 N N . PRO A 1 202 ? -6.355 -3.749 20.433 1.00 93.31 202 PRO A N 1
ATOM 1609 C CA . PRO A 1 202 ? -6.012 -2.373 20.804 1.00 93.31 202 PRO A CA 1
ATOM 1610 C C . PRO A 1 202 ? -5.854 -1.448 19.591 1.00 93.31 202 PRO A C 1
ATOM 1612 O O . PRO A 1 202 ? -6.138 -0.261 19.690 1.00 93.31 202 PRO A O 1
ATOM 1615 N N . SER A 1 203 ? -5.437 -1.997 18.452 1.00 93.31 203 SER A N 1
ATOM 1616 C CA . SER A 1 203 ? -5.385 -1.318 17.161 1.00 93.31 203 SER A CA 1
ATOM 1617 C C . SER A 1 203 ? -5.522 -2.335 16.028 1.00 93.31 203 SER A C 1
ATOM 1619 O O . SER A 1 203 ? -5.403 -3.548 16.238 1.00 93.31 203 SER A O 1
ATOM 1621 N N . VAL A 1 204 ? -5.800 -1.844 14.825 1.00 93.19 204 VAL A N 1
ATOM 1622 C CA . VAL A 1 204 ? -5.737 -2.609 13.577 1.00 93.19 204 VAL A CA 1
ATOM 1623 C C . VAL A 1 204 ? -4.640 -2.002 12.713 1.00 93.19 204 VAL A C 1
ATOM 1625 O O . VAL A 1 204 ? -4.670 -0.810 12.426 1.00 93.19 204 VAL A O 1
ATOM 1628 N N . SER A 1 205 ? -3.664 -2.815 12.304 1.00 90.62 205 SER A N 1
ATOM 1629 C CA . SER A 1 205 ? -2.497 -2.340 11.549 1.00 90.62 205 SER A CA 1
ATOM 1630 C C . SER A 1 205 ? -2.872 -1.749 10.195 1.00 90.62 205 SER A C 1
ATOM 1632 O O . SER A 1 205 ? -2.303 -0.736 9.814 1.00 90.62 205 SER A O 1
ATOM 1634 N N . LEU A 1 206 ? -3.845 -2.345 9.506 1.00 89.50 206 LEU A N 1
ATOM 1635 C CA . LEU A 1 206 ? -4.313 -1.913 8.195 1.00 89.50 206 LEU A CA 1
ATOM 1636 C C . LEU A 1 206 ? -5.809 -2.198 8.052 1.00 89.50 206 LEU A C 1
ATOM 1638 O O . LEU A 1 206 ? -6.260 -3.301 8.372 1.00 89.50 206 LEU A O 1
ATOM 1642 N N . LEU A 1 207 ? -6.569 -1.229 7.543 1.00 91.00 207 LEU A N 1
ATOM 1643 C CA . LEU A 1 207 ? -7.994 -1.365 7.252 1.00 91.00 207 LEU A CA 1
ATOM 1644 C C . LEU A 1 207 ? -8.244 -1.247 5.736 1.00 91.00 207 LEU A C 1
ATOM 1646 O O . LEU A 1 207 ? -8.416 -0.138 5.233 1.00 91.00 207 LEU A O 1
ATOM 1650 N N . PRO A 1 208 ? -8.274 -2.365 4.985 1.00 89.69 208 PRO A N 1
ATOM 1651 C CA . PRO A 1 208 ? -8.471 -2.340 3.535 1.00 89.69 208 PRO A CA 1
ATOM 1652 C C . PRO A 1 208 ? -9.774 -1.649 3.085 1.00 89.69 208 PRO A C 1
ATOM 1654 O O . PRO A 1 208 ? -10.725 -1.566 3.875 1.00 89.69 208 PRO A O 1
ATOM 1657 N N . PRO A 1 209 ? -9.865 -1.239 1.806 1.00 89.19 209 PRO A N 1
ATOM 1658 C CA . PRO A 1 209 ? -11.095 -0.751 1.191 1.00 89.19 209 PRO A CA 1
ATOM 1659 C C . PRO A 1 209 ? -12.297 -1.657 1.462 1.00 89.19 209 PRO A C 1
ATOM 1661 O O . PRO A 1 209 ? -12.183 -2.887 1.417 1.00 89.19 209 PRO A O 1
ATOM 1664 N N . GLN A 1 210 ? -13.457 -1.054 1.734 1.00 90.44 210 GLN A N 1
ATOM 1665 C CA . GLN A 1 210 ? -14.732 -1.755 1.960 1.00 90.44 210 GLN A CA 1
ATOM 1666 C C . GLN A 1 210 ? -14.722 -2.794 3.104 1.00 90.44 210 GLN A C 1
ATOM 1668 O O . GLN A 1 210 ? -15.593 -3.666 3.170 1.00 90.44 210 GLN A O 1
ATOM 1673 N N . SER A 1 211 ? -13.747 -2.729 4.017 1.00 92.88 211 SER A N 1
ATOM 1674 C CA . SER A 1 211 ? -13.615 -3.663 5.140 1.00 92.88 211 SER A CA 1
ATOM 1675 C C . SER A 1 211 ? -14.035 -3.041 6.477 1.00 92.88 211 SER A C 1
ATOM 1677 O O . SER A 1 211 ? -14.079 -1.820 6.638 1.00 92.88 211 SER A O 1
ATOM 1679 N N . THR A 1 212 ? -14.364 -3.893 7.454 1.00 94.88 212 THR A N 1
ATOM 1680 C CA . THR A 1 212 ? -14.813 -3.470 8.789 1.00 94.88 212 THR A CA 1
ATOM 1681 C C . THR A 1 212 ? -13.894 -4.019 9.875 1.00 94.88 212 THR A C 1
ATOM 1683 O O . THR A 1 212 ? -13.736 -5.233 10.004 1.00 94.88 212 THR A O 1
ATOM 1686 N N . ALA A 1 213 ? -13.360 -3.129 10.710 1.00 95.25 213 ALA A N 1
ATOM 1687 C CA . ALA A 1 213 ? -12.738 -3.469 11.982 1.00 95.25 213 ALA A CA 1
ATOM 1688 C C . ALA A 1 213 ? -13.776 -3.449 13.109 1.00 95.25 213 ALA A C 1
ATOM 1690 O O . ALA A 1 213 ? -14.677 -2.609 13.131 1.00 95.25 213 ALA A O 1
ATOM 1691 N N . ALA A 1 214 ? -13.637 -4.371 14.059 1.00 96.12 214 ALA A N 1
ATOM 1692 C CA . ALA A 1 214 ? -14.515 -4.483 15.214 1.00 96.12 214 ALA A CA 1
ATOM 1693 C C . ALA A 1 214 ? -13.695 -4.408 16.502 1.00 96.12 214 ALA A C 1
ATOM 1695 O O . ALA A 1 214 ? -12.798 -5.222 16.718 1.00 96.12 214 ALA A O 1
ATOM 1696 N N . PHE A 1 215 ? -14.041 -3.458 17.363 1.00 97.12 215 PHE A N 1
ATOM 1697 C CA . PHE A 1 215 ? -13.365 -3.197 18.625 1.00 97.12 215 PHE A CA 1
ATOM 1698 C C . PHE A 1 215 ? -14.332 -3.397 19.779 1.00 97.12 215 PHE A C 1
ATOM 1700 O O . PHE A 1 215 ? -15.435 -2.848 19.772 1.00 97.12 215 PHE A O 1
ATOM 1707 N N . ARG A 1 216 ? -13.932 -4.196 20.770 1.00 96.50 216 ARG A N 1
ATOM 1708 C CA . ARG A 1 216 ? -14.770 -4.493 21.937 1.00 96.50 216 ARG A CA 1
ATOM 1709 C C . ARG A 1 216 ? -14.179 -3.929 23.221 1.00 96.50 216 ARG A C 1
ATOM 1711 O O . ARG A 1 216 ? -12.979 -4.066 23.465 1.00 96.50 216 ARG A O 1
ATOM 1718 N N . TRP A 1 217 ? -15.055 -3.413 24.075 1.00 97.50 217 TRP A N 1
ATOM 1719 C CA . TRP A 1 217 ? -14.763 -3.094 25.470 1.00 97.50 217 TRP A CA 1
ATOM 1720 C C . TRP A 1 217 ? -15.689 -3.884 26.373 1.00 97.50 217 TRP A C 1
ATOM 1722 O O . TRP A 1 217 ? -16.891 -3.980 26.122 1.00 97.50 217 TRP A O 1
ATOM 1732 N N . LYS A 1 218 ? -15.119 -4.433 27.437 1.00 96.62 218 LYS A N 1
ATOM 1733 C CA . LYS A 1 218 ? -15.834 -5.059 28.535 1.00 96.62 218 LYS A CA 1
ATOM 1734 C C . LYS A 1 218 ? -15.896 -4.061 29.685 1.00 96.62 218 LYS A C 1
ATOM 1736 O O . LYS A 1 218 ? -14.865 -3.608 30.182 1.00 96.62 218 LYS A O 1
ATOM 1741 N N . LEU A 1 219 ? -17.108 -3.710 30.083 1.00 96.25 219 LEU A N 1
ATOM 1742 C CA . LEU A 1 219 ? -17.398 -2.727 31.118 1.00 96.25 219 LEU A CA 1
ATOM 1743 C C . LEU A 1 219 ? -18.225 -3.381 32.223 1.00 96.25 219 LEU A C 1
ATOM 1745 O O . LEU A 1 219 ? -18.970 -4.322 31.964 1.00 96.25 219 LEU A O 1
ATOM 1749 N N . GLU A 1 220 ? -18.126 -2.866 33.441 1.00 96.19 220 GLU A N 1
ATOM 1750 C CA . GLU A 1 220 ? -18.975 -3.253 34.566 1.00 96.19 220 GLU A CA 1
ATOM 1751 C C . GLU A 1 220 ? -19.938 -2.114 34.906 1.00 96.19 220 GLU A C 1
ATOM 1753 O O . GLU A 1 220 ? -19.541 -0.947 35.015 1.00 96.19 220 GLU A O 1
ATOM 1758 N N . ALA A 1 221 ? -21.219 -2.454 35.052 1.00 93.75 221 ALA A N 1
ATOM 1759 C CA . ALA A 1 221 ? -22.268 -1.494 35.356 1.00 93.75 221 ALA A CA 1
ATOM 1760 C C . ALA A 1 221 ? -22.095 -0.890 36.765 1.00 93.75 221 ALA A C 1
ATOM 1762 O O . ALA A 1 221 ? -21.891 -1.634 37.731 1.00 93.75 221 ALA A O 1
ATOM 1763 N N . PRO A 1 222 ? -22.232 0.443 36.917 1.00 91.81 222 PRO A N 1
ATOM 1764 C CA . PRO A 1 222 ? -22.055 1.115 38.200 1.00 91.81 222 PRO A CA 1
ATOM 1765 C C . PRO A 1 222 ? -23.120 0.697 39.218 1.00 91.81 222 PRO A C 1
ATOM 1767 O O . PRO A 1 222 ? -24.197 0.233 38.862 1.00 91.81 222 PRO A O 1
ATOM 1770 N N . SER A 1 223 ? -22.866 0.940 40.503 1.00 90.56 223 SER A N 1
ATOM 1771 C CA . SER A 1 223 ? -23.828 0.701 41.593 1.00 90.56 223 SER A CA 1
ATOM 1772 C C . SER A 1 223 ? -24.901 1.793 41.739 1.00 90.56 223 SER A C 1
ATOM 1774 O O . SER A 1 223 ? -25.667 1.787 42.704 1.00 90.56 223 SER A O 1
ATOM 1776 N N . THR A 1 224 ? -24.967 2.729 40.788 1.00 89.38 224 THR A N 1
ATOM 1777 C CA . THR A 1 224 ? -25.875 3.882 40.793 1.00 89.38 224 THR A CA 1
ATOM 1778 C C . THR A 1 224 ? -26.803 3.817 39.586 1.00 89.38 224 THR A C 1
ATOM 1780 O O . THR A 1 224 ? -26.344 3.603 38.466 1.00 89.38 224 THR A O 1
ATOM 1783 N N . THR A 1 225 ? -28.100 4.056 39.790 1.00 89.62 225 THR A N 1
ATOM 1784 C CA . THR A 1 225 ? -29.065 4.189 38.689 1.00 89.62 225 THR A CA 1
ATOM 1785 C C . THR A 1 225 ? -28.765 5.427 37.848 1.00 89.62 225 THR A C 1
ATOM 1787 O O . THR A 1 225 ? -28.631 6.526 38.386 1.00 89.62 225 THR A O 1
ATOM 1790 N N . GLY A 1 226 ? -28.738 5.274 36.528 1.00 90.62 226 GLY A N 1
ATOM 1791 C CA . GLY A 1 226 ? -28.616 6.375 35.581 1.00 90.62 226 GLY A CA 1
ATOM 1792 C C . GLY A 1 226 ? -28.424 5.861 34.161 1.00 90.62 226 GLY A C 1
ATOM 1793 O O . GLY A 1 226 ? -28.500 4.660 33.929 1.00 90.62 226 GLY A O 1
ATOM 1794 N N . THR A 1 227 ? -28.180 6.784 33.238 1.00 91.38 227 THR A N 1
ATOM 1795 C CA . THR A 1 227 ? -27.882 6.481 31.833 1.00 91.38 227 THR A CA 1
ATOM 1796 C C . THR A 1 227 ? -26.397 6.690 31.577 1.00 91.38 227 THR A C 1
ATOM 1798 O O . THR A 1 227 ? -25.819 7.678 32.046 1.00 91.38 227 THR A O 1
ATOM 1801 N N .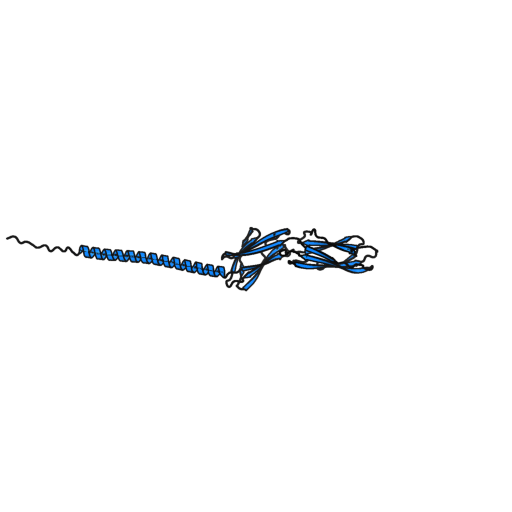 ILE A 1 228 ? -25.792 5.769 30.834 1.00 91.88 228 ILE A N 1
ATOM 1802 C CA . ILE A 1 228 ? -24.440 5.883 30.297 1.00 91.88 228 ILE A CA 1
ATOM 1803 C C . ILE A 1 228 ? -24.583 6.264 28.827 1.00 91.88 228 ILE A C 1
ATOM 1805 O O . ILE A 1 228 ? -25.181 5.523 28.053 1.00 91.88 228 ILE A O 1
ATOM 1809 N N . ASN A 1 229 ? -24.043 7.414 28.430 1.00 92.69 229 ASN A N 1
ATOM 1810 C CA . ASN A 1 229 ? -23.951 7.779 27.017 1.00 92.69 229 ASN A CA 1
ATOM 1811 C C . ASN A 1 229 ? -22.526 7.517 26.551 1.00 92.69 229 ASN A C 1
ATOM 1813 O O . ASN A 1 229 ? -21.599 8.142 27.063 1.00 92.69 229 ASN A O 1
ATOM 1817 N N . PHE A 1 230 ? -22.365 6.610 25.601 1.00 93.38 230 PHE A N 1
ATOM 1818 C CA . PHE A 1 230 ? -21.108 6.290 24.950 1.00 93.38 230 PHE A CA 1
ATOM 1819 C C . PHE A 1 230 ? -20.930 7.122 23.685 1.00 93.38 230 PHE A C 1
ATOM 1821 O O . PHE A 1 230 ? -21.881 7.318 22.933 1.00 93.38 230 PHE A O 1
ATOM 1828 N N . THR A 1 231 ? -19.698 7.536 23.425 1.00 93.62 231 THR A N 1
ATOM 1829 C CA . THR A 1 231 ? -19.284 8.128 22.155 1.00 93.62 231 THR A CA 1
ATOM 1830 C C . THR A 1 231 ? -18.043 7.393 21.676 1.00 93.62 231 THR A C 1
ATOM 1832 O O . THR A 1 231 ? -17.018 7.381 22.367 1.00 93.62 231 THR A O 1
ATOM 1835 N N . GLY A 1 232 ? -18.153 6.761 20.511 1.00 92.44 232 GLY A N 1
ATOM 1836 C CA . GLY A 1 232 ? -17.047 6.093 19.837 1.00 92.44 232 GLY A CA 1
ATOM 1837 C C . GLY A 1 232 ? -16.411 7.011 18.800 1.00 92.44 232 GLY A C 1
ATOM 1838 O O . GLY A 1 232 ? -17.126 7.672 18.049 1.00 92.44 232 GLY A O 1
ATOM 1839 N N . SER A 1 233 ? -15.085 7.028 18.756 1.00 92.25 233 SER A N 1
ATOM 1840 C CA . SER A 1 233 ? -14.268 7.636 17.702 1.00 92.25 233 SER A CA 1
ATOM 1841 C C . SER A 1 233 ? -13.080 6.724 17.387 1.00 92.25 233 SER A C 1
ATOM 1843 O O . SER A 1 233 ? -12.934 5.643 17.969 1.00 92.25 233 SER A O 1
ATOM 1845 N N . PHE A 1 234 ? -12.228 7.121 16.449 1.00 92.31 234 PHE A N 1
ATOM 1846 C CA . PHE A 1 234 ? -11.005 6.394 16.130 1.00 92.31 234 PHE A CA 1
ATOM 1847 C C . PHE A 1 234 ? -9.909 7.351 15.670 1.00 92.31 234 PHE A C 1
ATOM 1849 O O . PHE A 1 234 ? -10.187 8.458 15.216 1.00 92.31 234 PHE A O 1
ATOM 1856 N N . LYS A 1 235 ? -8.667 6.888 15.761 1.00 90.31 235 LYS A N 1
ATOM 1857 C CA . LYS A 1 235 ? -7.482 7.531 15.205 1.00 90.31 235 LYS A CA 1
ATOM 1858 C C . LYS A 1 235 ? -6.925 6.696 14.072 1.00 90.31 235 LYS A C 1
ATOM 1860 O O . LYS A 1 235 ? -7.049 5.474 14.099 1.00 90.31 235 LYS A O 1
ATOM 1865 N N . VAL A 1 236 ? -6.263 7.349 13.129 1.00 87.12 236 VAL A N 1
ATOM 1866 C CA . VAL A 1 236 ? -5.465 6.715 12.075 1.00 87.12 236 VAL A CA 1
ATOM 1867 C C . VAL A 1 236 ? -4.065 7.299 12.160 1.00 87.12 236 VAL A C 1
ATOM 1869 O O . VAL A 1 236 ? -3.916 8.519 12.139 1.00 87.12 236 VAL A O 1
ATOM 1872 N N . ALA A 1 237 ? -3.048 6.452 12.326 1.00 83.25 237 ALA A N 1
ATOM 1873 C CA . ALA A 1 237 ? -1.653 6.881 12.489 1.00 83.25 237 ALA A CA 1
ATOM 1874 C C . ALA A 1 237 ? -1.456 8.026 13.517 1.00 83.25 237 ALA A C 1
ATOM 1876 O O . ALA A 1 237 ? -0.624 8.914 13.345 1.00 83.25 237 ALA A O 1
ATOM 1877 N N . GLY A 1 238 ? -2.254 8.031 14.592 1.00 78.56 238 GLY A N 1
ATOM 1878 C CA . GLY A 1 238 ? -2.218 9.056 15.641 1.00 78.56 238 GLY A CA 1
ATOM 1879 C C . GLY A 1 238 ? -3.021 10.337 15.367 1.00 78.56 238 GLY A C 1
ATOM 1880 O O . GLY A 1 238 ? -3.160 11.148 16.284 1.00 78.56 238 GLY A O 1
ATOM 1881 N N . GLN A 1 239 ? -3.594 10.518 14.172 1.00 80.25 239 GLN A N 1
ATOM 1882 C CA . GLN A 1 239 ? -4.538 11.601 13.877 1.00 80.25 239 GLN A CA 1
ATOM 1883 C C . GLN A 1 239 ? -5.968 11.189 14.242 1.00 80.25 239 GLN A C 1
ATOM 1885 O O . GLN A 1 239 ? -6.431 10.128 13.831 1.00 80.25 239 GLN A O 1
ATOM 1890 N N . GLU A 1 240 ? -6.662 12.018 15.025 1.00 78.44 240 GLU A N 1
ATOM 1891 C CA . GLU A 1 240 ? -8.073 11.807 15.377 1.00 78.44 240 GLU A CA 1
ATOM 1892 C C . GLU A 1 240 ? -8.970 11.959 14.151 1.00 78.44 240 GLU A C 1
ATOM 1894 O O . GLU A 1 240 ? -8.817 12.894 13.367 1.00 78.44 240 GLU A O 1
ATOM 1899 N N . SER A 1 241 ? -9.936 11.055 14.021 1.00 76.50 241 SER A N 1
ATOM 1900 C CA . SER A 1 241 ? -11.046 11.229 13.097 1.00 76.50 241 SER A CA 1
ATOM 1901 C C . SER A 1 241 ? -12.068 12.207 13.676 1.00 76.50 241 SER A C 1
ATOM 1903 O O . SER A 1 241 ? -12.441 12.109 14.846 1.00 76.50 241 SER A O 1
ATOM 1905 N N . ASP A 1 242 ? -12.605 13.087 12.830 1.00 72.44 242 ASP A N 1
ATOM 1906 C CA . ASP A 1 242 ? -13.764 13.925 13.168 1.00 72.44 242 ASP A CA 1
ATOM 1907 C C . ASP A 1 242 ? -15.087 13.123 13.218 1.00 72.44 242 ASP A C 1
ATOM 1909 O O . ASP A 1 242 ? -16.151 13.665 13.534 1.00 72.44 242 ASP A O 1
ATOM 1913 N N . ILE A 1 243 ? -15.049 11.822 12.907 1.00 75.00 243 ILE A N 1
ATOM 1914 C CA . ILE A 1 243 ? -16.220 10.949 12.860 1.00 75.00 243 ILE A CA 1
ATOM 1915 C C . ILE A 1 243 ? -16.490 10.387 14.259 1.00 75.00 243 ILE A C 1
ATOM 1917 O O . ILE A 1 243 ? -15.634 9.759 14.887 1.00 75.00 243 ILE A O 1
ATOM 1921 N N . THR A 1 244 ? -17.720 10.578 14.736 1.00 73.50 244 THR A N 1
ATOM 1922 C CA . THR A 1 244 ? -18.184 10.068 16.031 1.00 73.50 244 THR A CA 1
ATOM 1923 C C . THR A 1 244 ? -19.539 9.384 15.893 1.00 73.50 244 THR A C 1
ATOM 1925 O O . THR A 1 244 ? -20.348 9.779 15.054 1.00 73.50 244 THR A O 1
ATOM 1928 N N . ASP A 1 245 ? -19.795 8.372 16.725 1.00 70.44 245 ASP A N 1
ATOM 1929 C CA . ASP A 1 245 ? -21.110 7.728 16.815 1.00 70.44 245 ASP A CA 1
ATOM 1930 C C . ASP A 1 245 ? -21.553 7.575 18.283 1.00 70.44 245 ASP A C 1
ATOM 1932 O O . ASP A 1 245 ? -20.812 6.982 19.082 1.00 70.44 245 ASP A O 1
ATOM 1936 N N . PRO A 1 246 ? -22.709 8.144 18.681 1.00 71.38 246 PRO A N 1
ATOM 1937 C CA . PRO A 1 246 ? -23.226 8.032 20.037 1.00 71.38 246 PRO A CA 1
ATOM 1938 C C . PRO A 1 246 ? -24.110 6.788 20.241 1.00 71.38 246 PRO A C 1
ATOM 1940 O O . PRO A 1 246 ? -24.952 6.455 19.413 1.00 71.38 246 PRO A O 1
ATOM 1943 N N . ALA A 1 247 ? -24.015 6.162 21.414 1.00 65.31 247 ALA A N 1
ATOM 1944 C CA . ALA A 1 247 ? -24.925 5.110 21.879 1.00 65.31 247 ALA A CA 1
ATOM 1945 C C . ALA A 1 247 ? -25.284 5.333 23.355 1.00 65.31 247 ALA A C 1
ATOM 1947 O O . ALA A 1 247 ? -24.553 6.008 24.076 1.00 65.31 247 ALA A O 1
ATOM 1948 N N . SER A 1 248 ? -26.392 4.771 23.838 1.00 57.97 248 SER A N 1
ATOM 1949 C CA . SER A 1 248 ? -26.773 4.884 25.250 1.00 57.97 248 SER A CA 1
ATOM 1950 C C . SER A 1 248 ? -27.268 3.568 25.840 1.00 57.97 248 SER A C 1
ATOM 1952 O O . SER A 1 248 ? -27.844 2.732 25.140 1.00 57.97 248 SER A O 1
ATOM 1954 N N . THR A 1 249 ? -27.015 3.406 27.139 1.00 60.62 249 THR A N 1
ATOM 1955 C CA . THR A 1 249 ? -27.363 2.238 27.960 1.00 60.62 249 THR A CA 1
ATOM 1956 C C . THR A 1 249 ? -27.897 2.676 29.315 1.00 60.62 249 THR A C 1
ATOM 1958 O O . THR A 1 249 ? -27.357 3.656 29.883 1.00 60.62 249 THR A O 1
#

Radius of gyration: 40.92 Å; chains: 1; bounding box: 99×29×148 Å

Foldseek 3Di:
DDDDDDDDDPPPPVVVVVVVVVVVVVVVVVVVVVVVVVVVVVVVVVVVVVVVVLVVQLVQFDKEFPDWAAFLQQFIKTKMATCGQHWWFWAWKDKPNDIDGDGDIHHHGDIDIDGRRDHDDAPDKIWIWIATPSGDIYIDIAHAYPDWDKDWDFDPDDDAQDKGKIKIKTFAADQRHKFAFKAKDKDKDKDDWAFPDDQVVRTHGIHHHGGIDMTMTITTHHPDDIKIKMKMWIDGSNHTDPDIDIDMD